Protein AF-A0A3P7KSS8-F1 (afdb_monomer)

Secondary structure (DSSP, 8-state):
--S---PPP-TT-SS------------SS--TT-EEEEEEEEE-SS-SSTTS-SEEEEEEEEEESEETTEE--EEEEE--B-SPPPTTGGGS-TTS--TT--BGGGG---EEEEE----SSS-SSHHHHHHHHHHHHTT---TTSPPPPHHHHHHHHHHGGGS-HHHHHHHHHHHHHHHHHHHHSTTS-HHHHHHHHHHHHHHHHHHHHHHHTTB-TTS-BHHHHHHHHHHHHHHHHHHHHTSS--

InterPro domains:
  IPR026791 Dedicator of cytokinesis [PTHR23317] (2-231)
  IPR027007 C2 DOCK-type domain [PF14429] (2-127)
  IPR027007 C2 DOCK-type domain [PS51650] (1-118)
  IPR035892 C2 domain superfamily [G3DSA:2.60.40.150] (1-128)

Radius of gyration: 25.31 Å; Cα contacts (8 Å, |Δi|>4): 265; chains: 1; bounding box: 54×48×73 Å

Solvent-accessible surface area (backbone atoms only — not comparable to full-atom values): 15138 Å² total; per-residue (Å²): 134,84,91,75,88,82,78,88,85,66,82,98,50,98,77,70,85,82,86,82,84,82,89,78,90,76,78,92,81,73,43,56,68,40,55,50,79,47,78,40,66,47,71,58,91,72,68,93,46,96,85,52,84,47,70,42,82,62,27,32,36,56,44,56,39,28,54,98,95,37,69,64,62,46,80,44,69,38,30,37,33,53,50,85,79,58,96,69,50,54,73,48,62,59,89,54,83,60,82,99,58,52,42,42,82,82,56,43,58,76,46,75,51,74,42,80,83,92,58,97,84,61,65,92,40,72,31,48,36,49,28,50,55,38,58,54,25,70,73,49,84,49,84,92,52,66,50,67,54,65,71,60,42,39,53,21,47,50,34,40,76,73,32,56,70,68,62,43,63,76,42,38,69,61,52,49,54,53,37,49,49,52,52,74,47,85,91,64,54,68,68,47,28,51,42,33,53,52,34,53,54,51,45,52,49,50,54,52,48,61,56,60,78,30,42,47,104,83,72,40,41,49,67,58,52,48,49,54,50,52,53,52,48,54,54,52,53,49,52,60,67,69,66,73,83,130

Foldseek 3Di:
DDPDDDFDDDPPDPQDDGPDDDDDDDDLPDDLLDKDKDWDWDADPDDVDPPDDGTDTQWIWMGRQDDPRAGDFFKDQAWTWRDDDDPPCSNDHSQDDDPPTDTPPRRGRRDIDGGDDPDLNHQPWPLVNQQVVQLVLVVDPDPVRHHDDLVSNLVSLLSLLVTDPVSCVSNVVVNLVSLVCQLPDDDDDPSSNVSSVVSNVSSVVVVVCQQQVQQDPVSDGVVVVVCVVVVVVVVVVVCVVPPPDD

Nearest PDB structures (foldseek):
  7cly-assembly1_A  TM=7.728E-01  e=3.801E-08  Mus musculus
  2xpp-assembly1_A  TM=6.542E-01  e=6.291E-01  Encephalitozoon cuniculi
  3o8z-assembly1_A  TM=6.004E-01  e=2.239E+00  Saccharomyces cerevisiae
  7xn7-assembly1_n  TM=4.919E-01  e=1.678E+00  Komagataella phaffii
  7b2l-assembly1_C  TM=3.916E-01  e=2.513E+00  Saccharomyces cerevisiae S288C

Sequence (246 aa):
MVSQIRTAVVYHNKTPHIADEIKLRIPIDLDDGHHLLFSFYHISCKPNNKDEEVEYPIGYSWLPLFRDGRLSTGDFHLPICLDRLPSSYGYLSPDVALPNVRWLDAHKPTFNLAITAISTVHPQDEHLERFFIGVNSLSSTDRKKPPIGESALISAAQGVTKARPEPMVAYLYNVLDKLIALIANRPYTEALSSACFETIGQLVKICTMLLDSCLDMHGRSALLSSYIHYFKIAMKGWRKLFSCNY

Organism: Strongylus vulgaris (NCBI:txid40348)

pLDDT: mean 85.32, std 12.5, range [41.09, 97.88]

Mean predicted aligned error: 10.27 Å

Structure (mmCIF, N/CA/C/O backbone):
data_AF-A0A3P7KSS8-F1
#
_entry.id   AF-A0A3P7KSS8-F1
#
loop_
_atom_site.group_PDB
_atom_site.id
_atom_site.type_symbol
_atom_site.label_atom_id
_atom_site.label_alt_id
_atom_site.label_comp_id
_atom_site.label_asym_id
_atom_site.label_entity_id
_atom_site.label_seq_id
_atom_site.pdbx_PDB_ins_code
_atom_site.Cartn_x
_atom_site.Cartn_y
_atom_site.Cartn_z
_atom_site.occupancy
_atom_site.B_iso_or_equiv
_atom_site.auth_seq_id
_atom_site.auth_comp_id
_atom_site.auth_asym_id
_atom_site.auth_atom_id
_atom_site.pdbx_PDB_model_num
ATOM 1 N N . MET A 1 1 ? 7.073 -15.009 16.570 1.00 48.38 1 MET A N 1
ATOM 2 C CA . MET A 1 1 ? 6.244 -14.127 15.720 1.00 48.38 1 MET A CA 1
ATOM 3 C C . MET A 1 1 ? 4.947 -13.916 16.470 1.00 48.38 1 MET A C 1
ATOM 5 O O . MET A 1 1 ? 4.382 -14.901 16.923 1.00 48.38 1 MET A O 1
ATOM 9 N N . VAL A 1 2 ? 4.557 -12.670 16.717 1.00 51.56 2 VAL A N 1
ATOM 10 C CA . VAL A 1 2 ? 3.339 -12.374 17.478 1.00 51.56 2 VAL A CA 1
ATOM 11 C C . VAL A 1 2 ? 2.163 -12.435 16.504 1.00 51.56 2 VAL A C 1
ATOM 13 O O . VAL A 1 2 ? 2.178 -11.724 15.505 1.00 51.56 2 VAL A O 1
ATOM 16 N N . SER A 1 3 ? 1.196 -13.317 16.751 1.00 72.19 3 SER A N 1
ATOM 17 C CA . SER A 1 3 ? -0.008 -13.480 15.920 1.00 72.19 3 SER A CA 1
ATOM 18 C C . SER A 1 3 ? -1.161 -12.566 16.343 1.00 72.19 3 SER A C 1
ATOM 20 O O . SER A 1 3 ? -2.127 -12.421 15.602 1.00 72.19 3 SER A O 1
ATOM 22 N N . GLN A 1 4 ? -1.070 -11.953 17.526 1.00 85.19 4 GLN A N 1
ATOM 23 C CA . GLN A 1 4 ? -2.097 -11.085 18.092 1.00 85.19 4 GLN A CA 1
ATOM 24 C C . GLN A 1 4 ? -1.458 -9.997 18.953 1.00 85.19 4 GLN A C 1
ATOM 26 O O . GLN A 1 4 ? -0.607 -10.285 19.792 1.00 85.19 4 GLN A O 1
ATOM 31 N N . ILE A 1 5 ? -1.903 -8.756 18.781 1.00 91.06 5 ILE A N 1
ATOM 32 C CA . ILE A 1 5 ? -1.457 -7.605 19.569 1.00 91.06 5 ILE A CA 1
ATOM 33 C C . ILE A 1 5 ? -2.689 -6.993 20.234 1.00 91.06 5 ILE A C 1
ATOM 35 O O . ILE A 1 5 ? -3.773 -6.990 19.653 1.00 91.06 5 ILE A O 1
ATOM 39 N N . ARG A 1 6 ? -2.530 -6.532 21.475 1.00 91.00 6 ARG A N 1
ATOM 40 C CA . ARG A 1 6 ? -3.576 -5.868 22.258 1.00 91.00 6 ARG A CA 1
ATOM 41 C C . ARG A 1 6 ? -3.155 -4.431 22.537 1.00 91.00 6 ARG A C 1
ATOM 43 O O . ARG A 1 6 ? -1.968 -4.168 22.720 1.00 91.00 6 ARG A O 1
ATOM 50 N N . THR A 1 7 ? -4.132 -3.538 22.575 1.00 92.50 7 THR A N 1
ATOM 51 C CA . THR A 1 7 ? -3.948 -2.128 22.926 1.00 92.50 7 THR A CA 1
ATOM 52 C C . THR A 1 7 ? -4.137 -1.919 24.424 1.00 92.50 7 THR A C 1
ATOM 54 O O . THR A 1 7 ? -4.617 -2.807 25.137 1.00 92.50 7 THR A O 1
ATOM 57 N N . ALA A 1 8 ? -3.820 -0.719 24.908 1.00 89.44 8 ALA A N 1
ATOM 58 C CA . ALA A 1 8 ? -4.241 -0.309 26.244 1.00 89.44 8 ALA A CA 1
ATOM 59 C C . ALA A 1 8 ? -5.780 -0.294 26.375 1.00 89.44 8 ALA A C 1
ATOM 61 O O . ALA A 1 8 ? -6.508 -0.002 25.421 1.00 89.44 8 ALA A O 1
ATOM 62 N N . VAL A 1 9 ? -6.279 -0.587 27.580 1.00 89.44 9 VAL A N 1
ATOM 63 C CA . VAL A 1 9 ? -7.710 -0.526 27.911 1.00 89.44 9 VAL A CA 1
ATOM 64 C C . VAL A 1 9 ? -8.042 0.870 28.426 1.00 89.44 9 VAL A C 1
ATOM 66 O O . VAL A 1 9 ? -7.449 1.335 29.399 1.00 89.44 9 VAL A O 1
ATOM 69 N N . VAL A 1 10 ? -9.020 1.530 27.808 1.00 91.12 10 VAL A N 1
ATOM 70 C CA . VAL A 1 10 ? -9.502 2.842 28.258 1.00 91.12 10 VAL A CA 1
ATOM 71 C C . VAL A 1 10 ? -10.713 2.652 29.170 1.00 91.12 10 VAL A C 1
ATOM 73 O O . VAL A 1 10 ? -11.765 2.179 28.745 1.00 91.12 10 VAL A O 1
ATOM 76 N N . TYR A 1 11 ? -10.566 3.022 30.440 1.00 89.25 11 TYR A N 1
ATOM 77 C CA . TYR A 1 11 ? -11.597 2.825 31.459 1.00 89.25 11 TYR A CA 1
ATOM 78 C C . TYR A 1 11 ? -12.761 3.820 31.306 1.00 89.25 11 TYR A C 1
ATOM 80 O O . TYR A 1 11 ? -12.537 5.022 31.170 1.00 89.25 11 TYR A O 1
ATOM 88 N N . HIS A 1 12 ? -14.002 3.315 31.353 1.00 87.75 12 HIS A N 1
ATOM 89 C CA . HIS A 1 12 ? -15.256 4.093 31.276 1.00 87.75 12 HIS A CA 1
ATOM 90 C C . HIS A 1 12 ? -15.344 5.096 30.121 1.00 87.75 12 HIS A C 1
ATOM 92 O O . HIS A 1 12 ? -15.887 6.189 30.273 1.00 87.75 12 HIS A O 1
ATOM 98 N N . ASN A 1 13 ? -14.858 4.717 28.939 1.00 89.69 13 ASN A N 1
ATOM 99 C CA . ASN A 1 13 ? -14.974 5.546 27.746 1.00 89.69 13 ASN A CA 1
ATOM 100 C C . ASN A 1 13 ? -15.648 4.780 26.601 1.00 89.69 13 ASN A C 1
ATOM 102 O O . ASN A 1 13 ? -15.163 3.737 26.172 1.00 89.69 13 ASN A O 1
ATOM 106 N N . LYS A 1 14 ? -16.767 5.314 26.099 1.00 87.25 14 LYS A N 1
ATOM 107 C CA . LYS A 1 14 ? -17.515 4.746 24.963 1.00 87.25 14 LYS A CA 1
ATOM 108 C C . LYS A 1 14 ? -16.925 5.127 23.600 1.00 87.25 14 LYS A C 1
ATOM 110 O O . LYS A 1 14 ? -17.284 4.523 22.599 1.00 87.25 14 LYS A O 1
ATOM 115 N N . THR A 1 15 ? -16.027 6.108 23.565 1.00 89.38 15 THR A N 1
ATOM 116 C CA . THR A 1 15 ? -15.317 6.588 22.372 1.00 89.38 15 THR A CA 1
ATOM 117 C C . THR A 1 15 ? -13.815 6.637 22.677 1.00 89.38 15 THR A C 1
ATOM 119 O O . THR A 1 15 ? -13.249 7.725 22.842 1.00 89.38 15 THR A O 1
ATOM 122 N N . PRO A 1 16 ? -13.167 5.472 22.867 1.00 92.00 16 PRO A N 1
ATOM 123 C CA . PRO A 1 16 ? -11.760 5.418 23.234 1.00 92.00 16 PRO A CA 1
ATOM 124 C C . PRO A 1 16 ? -10.890 5.976 22.104 1.00 92.00 16 PRO A C 1
ATOM 126 O O . PRO A 1 16 ? -11.016 5.570 20.952 1.00 92.00 16 PRO A O 1
ATOM 129 N N . HIS A 1 17 ? -9.981 6.890 22.446 1.00 90.56 17 HIS A N 1
ATOM 130 C CA . HIS A 1 17 ? -8.927 7.331 21.541 1.00 90.56 17 HIS A CA 1
ATOM 131 C C . HIS A 1 17 ? -7.657 6.540 21.853 1.00 90.56 17 HIS A C 1
ATOM 133 O O . HIS A 1 17 ? -7.049 6.726 22.908 1.00 90.56 17 HIS A O 1
ATOM 139 N N . ILE A 1 18 ? -7.277 5.648 20.944 1.00 89.62 18 ILE A N 1
ATOM 140 C CA . ILE A 1 18 ? -6.101 4.788 21.077 1.00 89.62 18 ILE A CA 1
ATOM 141 C C . ILE A 1 18 ? -4.986 5.401 20.227 1.00 89.62 18 ILE A C 1
ATOM 143 O O . ILE A 1 18 ? -5.187 5.642 19.042 1.00 89.62 18 ILE A O 1
ATOM 147 N N . ALA A 1 19 ? -3.834 5.683 20.836 1.00 87.25 19 ALA A N 1
ATOM 148 C CA . ALA A 1 19 ? -2.678 6.292 20.164 1.00 87.25 19 ALA A CA 1
ATOM 149 C C . ALA A 1 19 ? -1.553 5.278 19.877 1.00 87.25 19 ALA A C 1
ATOM 151 O O . ALA A 1 19 ? -0.421 5.668 19.601 1.00 87.25 19 ALA A O 1
ATOM 152 N N . ASP A 1 20 ? -1.855 3.984 19.989 1.00 90.06 20 ASP A N 1
ATOM 153 C CA . ASP A 1 20 ? -0.885 2.906 19.823 1.00 90.06 20 ASP A CA 1
ATOM 154 C C . ASP A 1 20 ? -0.454 2.796 18.351 1.00 90.06 20 ASP A C 1
ATOM 156 O O . ASP A 1 20 ? -1.285 2.631 17.458 1.00 90.06 20 ASP A O 1
ATOM 160 N N . GLU A 1 21 ? 0.857 2.834 18.098 1.00 91.88 21 GLU A N 1
ATOM 161 C CA . GLU A 1 21 ? 1.445 2.535 16.790 1.00 91.88 21 GLU A CA 1
ATOM 162 C C . GLU A 1 21 ? 1.982 1.100 16.791 1.00 91.88 21 GLU A C 1
ATOM 164 O O . GLU A 1 21 ? 2.862 0.737 17.576 1.00 91.88 21 GLU A O 1
ATOM 169 N N . ILE A 1 22 ? 1.439 0.261 15.908 1.00 91.12 22 ILE A N 1
ATOM 170 C CA . ILE A 1 22 ? 1.719 -1.174 15.896 1.00 91.12 22 ILE A CA 1
ATOM 171 C C . ILE A 1 22 ? 2.432 -1.548 14.599 1.00 91.12 22 ILE A C 1
ATOM 173 O O . ILE A 1 22 ? 1.868 -1.468 13.510 1.00 91.12 22 ILE A O 1
ATOM 177 N N . LYS A 1 23 ? 3.672 -2.032 14.716 1.00 91.00 23 LYS A N 1
ATOM 178 C CA . LYS A 1 23 ? 4.441 -2.526 13.570 1.00 91.00 23 LYS A CA 1
ATOM 179 C C . LYS A 1 23 ? 4.167 -4.007 13.324 1.00 91.00 23 LYS A C 1
ATOM 181 O O . LYS A 1 23 ? 4.455 -4.851 14.172 1.00 91.00 23 LYS A O 1
ATOM 186 N N . LEU A 1 24 ? 3.672 -4.325 12.130 1.00 88.75 24 LEU A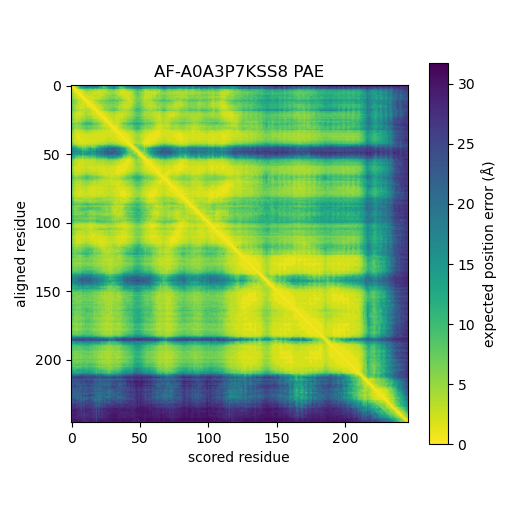 N 1
ATOM 187 C CA . LEU A 1 24 ? 3.342 -5.687 11.711 1.00 88.75 24 LEU A CA 1
ATOM 188 C C . LEU A 1 24 ? 4.338 -6.193 10.665 1.00 88.75 24 LEU A C 1
ATOM 190 O O . LEU A 1 24 ? 4.706 -5.472 9.739 1.00 88.75 24 LEU A O 1
ATOM 194 N N . ARG A 1 25 ? 4.759 -7.455 10.795 1.00 88.12 25 ARG A N 1
ATOM 195 C CA . ARG A 1 25 ? 5.490 -8.163 9.737 1.00 88.12 25 ARG A CA 1
ATOM 196 C C . ARG A 1 25 ? 4.508 -9.053 8.986 1.00 88.12 25 ARG A C 1
ATOM 198 O O . ARG A 1 25 ? 4.121 -10.092 9.514 1.00 88.12 25 ARG A O 1
ATOM 205 N N . ILE A 1 26 ? 4.134 -8.644 7.781 1.00 87.44 26 ILE A N 1
ATOM 206 C CA . ILE A 1 26 ? 3.227 -9.397 6.906 1.00 87.44 26 ILE A CA 1
ATOM 207 C C . ILE A 1 26 ? 4.012 -10.299 5.930 1.00 87.4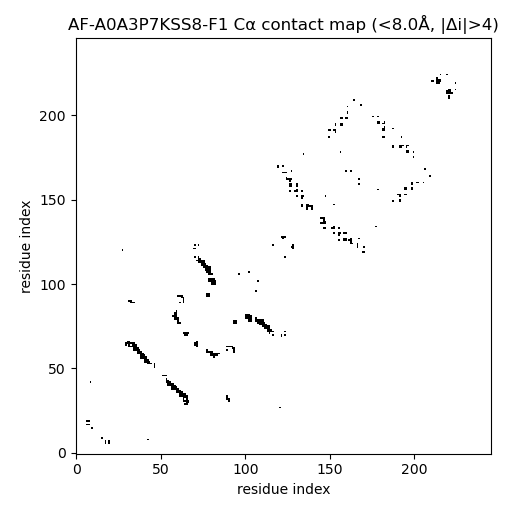4 26 ILE A C 1
ATOM 209 O O . ILE A 1 26 ? 5.213 -10.066 5.740 1.00 87.44 26 ILE A O 1
ATOM 213 N N . PRO A 1 27 ? 3.385 -11.345 5.358 1.00 87.25 27 PRO A N 1
ATOM 214 C CA . PRO A 1 27 ? 3.981 -12.162 4.297 1.00 87.25 27 PRO A CA 1
ATOM 215 C C . PRO A 1 27 ? 4.360 -11.335 3.062 1.00 87.25 27 PRO A C 1
ATOM 217 O O . PRO A 1 27 ? 3.835 -10.243 2.854 1.00 87.25 27 PRO A O 1
ATOM 220 N N . ILE A 1 28 ? 5.291 -11.851 2.256 1.00 82.62 28 ILE A N 1
ATOM 221 C CA . ILE A 1 28 ? 5.719 -11.206 1.000 1.00 82.62 28 ILE A CA 1
ATOM 222 C C . ILE A 1 28 ? 4.796 -11.570 -0.171 1.00 82.62 28 ILE A C 1
ATOM 224 O O . ILE A 1 28 ? 4.658 -10.820 -1.131 1.00 82.62 28 ILE A O 1
ATOM 228 N N . ASP A 1 29 ? 4.173 -12.735 -0.072 1.00 83.69 29 ASP A N 1
ATOM 229 C CA . ASP A 1 29 ? 3.276 -13.384 -1.013 1.00 83.69 29 ASP A CA 1
ATOM 230 C C . ASP A 1 29 ? 1.822 -13.167 -0.586 1.00 83.69 29 ASP A C 1
ATOM 232 O O . ASP A 1 29 ? 1.084 -14.101 -0.288 1.00 83.69 29 ASP A O 1
ATOM 236 N N . LEU A 1 30 ? 1.426 -11.895 -0.511 1.00 87.88 30 LEU A N 1
ATOM 237 C CA . LEU A 1 30 ? 0.050 -11.535 -0.194 1.00 87.88 30 LEU A CA 1
ATOM 238 C C . LEU A 1 30 ? -0.906 -11.970 -1.311 1.00 87.88 30 LEU A C 1
ATOM 240 O O . LEU A 1 30 ? -0.602 -11.875 -2.501 1.00 87.88 30 LEU A O 1
ATOM 244 N N . ASP A 1 31 ? -2.095 -12.375 -0.890 1.00 86.19 31 ASP A N 1
ATOM 245 C CA . ASP A 1 31 ? -3.245 -12.670 -1.736 1.00 86.19 31 ASP A CA 1
ATOM 246 C C . ASP A 1 31 ? -4.507 -12.003 -1.166 1.00 86.19 31 ASP A C 1
ATOM 248 O O . ASP A 1 31 ? -4.484 -11.417 -0.078 1.00 86.19 31 ASP A O 1
ATOM 252 N N . ASP A 1 32 ? -5.618 -12.122 -1.890 1.00 83.56 32 ASP A N 1
ATOM 253 C CA . ASP A 1 32 ? -6.899 -11.500 -1.533 1.00 83.56 32 ASP A CA 1
ATOM 254 C C . ASP A 1 32 ? -7.540 -12.082 -0.251 1.00 83.56 32 ASP A C 1
ATOM 256 O O . ASP A 1 32 ? -8.551 -11.567 0.224 1.00 83.56 32 ASP A O 1
ATOM 260 N N . GLY A 1 33 ? -6.989 -13.160 0.319 1.00 85.94 33 GLY A N 1
ATOM 261 C CA . GLY A 1 33 ? -7.424 -13.733 1.596 1.00 85.94 33 GLY A CA 1
ATOM 262 C C . GLY A 1 33 ? -6.743 -13.103 2.816 1.00 85.94 33 GLY A C 1
ATOM 263 O O . GLY A 1 33 ? -7.240 -13.229 3.945 1.00 85.94 33 GLY A O 1
ATOM 264 N N . HIS A 1 34 ? -5.623 -12.403 2.621 1.00 90.00 34 HIS A N 1
ATOM 265 C CA . HIS A 1 34 ? -4.884 -11.761 3.703 1.00 90.00 34 HIS A CA 1
ATOM 266 C C . HIS A 1 34 ? -5.599 -10.497 4.190 1.00 90.00 34 HIS A C 1
ATOM 268 O O . HIS A 1 34 ? -5.883 -9.576 3.426 1.00 90.00 34 HIS A O 1
ATOM 274 N N . HIS A 1 35 ? -5.843 -10.414 5.497 1.00 92.06 35 HIS A N 1
ATOM 275 C CA . HIS A 1 35 ? -6.524 -9.279 6.115 1.00 92.06 35 HIS A CA 1
ATOM 276 C C . HIS A 1 35 ? -6.047 -9.043 7.550 1.00 92.06 35 HIS A C 1
ATOM 278 O O . HIS A 1 35 ? -5.509 -9.936 8.207 1.00 92.06 35 HIS A O 1
ATOM 284 N N . LEU A 1 36 ? -6.278 -7.831 8.050 1.00 93.19 36 LEU A N 1
ATOM 285 C CA . LEU A 1 36 ? -6.209 -7.520 9.474 1.00 93.19 36 LEU A CA 1
ATOM 286 C C . LEU A 1 36 ? -7.582 -7.742 10.097 1.00 93.19 36 LEU A C 1
ATOM 288 O O . LEU A 1 36 ? -8.581 -7.265 9.563 1.00 93.19 36 LEU A O 1
ATOM 292 N N . LEU A 1 37 ? -7.624 -8.444 11.227 1.00 94.69 37 LEU A N 1
ATOM 293 C CA . LEU A 1 37 ? -8.824 -8.602 12.042 1.00 94.69 37 LEU A CA 1
ATOM 294 C C . LEU A 1 37 ? -8.689 -7.753 13.306 1.00 94.69 37 LEU A C 1
ATOM 296 O O . LEU A 1 37 ? -7.755 -7.925 14.089 1.00 94.69 37 LEU A O 1
ATOM 300 N N . PHE A 1 38 ? -9.667 -6.885 13.528 1.00 95.38 38 PHE A N 1
ATOM 301 C CA . PHE A 1 38 ? -9.817 -6.081 14.731 1.00 95.38 38 PHE A CA 1
ATOM 302 C C . PHE A 1 38 ? -10.948 -6.669 15.567 1.00 95.38 38 PHE A C 1
ATOM 304 O O . PHE A 1 38 ? -12.060 -6.865 15.080 1.00 95.38 38 PHE A O 1
ATOM 311 N N . SER A 1 39 ? -10.658 -6.983 16.826 1.00 95.56 39 SER A N 1
ATOM 312 C CA . SER A 1 39 ? -11.634 -7.514 17.781 1.00 95.56 39 SER A CA 1
ATOM 313 C C . SER A 1 39 ? -11.737 -6.559 18.961 1.00 95.56 39 SER A C 1
ATOM 315 O O . SER A 1 39 ? -10.726 -6.221 19.577 1.00 95.56 39 SER A O 1
ATOM 317 N N . PHE A 1 40 ? -12.953 -6.120 19.261 1.00 95.50 40 PHE A N 1
ATOM 318 C CA . PHE A 1 40 ? -13.242 -5.182 20.337 1.00 95.50 40 PHE A CA 1
ATOM 319 C C . PHE A 1 40 ? -13.727 -5.957 21.554 1.00 95.50 40 PHE A C 1
ATOM 321 O O . PHE A 1 40 ? -14.619 -6.797 21.435 1.00 95.50 40 PHE A O 1
ATOM 328 N N . TYR A 1 41 ? -13.164 -5.654 22.722 1.00 94.19 41 TYR A N 1
ATOM 329 C CA . TYR A 1 41 ? -13.498 -6.322 23.976 1.00 94.19 41 TYR A CA 1
ATOM 330 C C . TYR A 1 41 ? -13.943 -5.319 25.034 1.00 94.19 41 TYR A C 1
ATOM 332 O O . TYR A 1 41 ? -13.357 -4.246 25.182 1.00 94.19 41 TYR A O 1
ATOM 340 N N . HIS A 1 42 ? -14.951 -5.702 25.810 1.00 92.38 42 HIS A N 1
ATOM 341 C CA . HIS A 1 42 ? -15.215 -5.115 27.112 1.00 92.38 42 HIS A CA 1
ATOM 342 C C . HIS A 1 42 ? -14.426 -5.886 28.173 1.00 92.38 42 HIS A C 1
ATOM 344 O O . HIS A 1 42 ? -14.511 -7.111 28.234 1.00 92.38 42 HIS A O 1
ATOM 350 N N . ILE A 1 43 ? -13.673 -5.166 29.005 1.00 92.00 43 ILE A N 1
ATOM 351 C CA . ILE A 1 43 ? -12.848 -5.751 30.065 1.00 92.00 43 ILE A CA 1
ATOM 352 C C . ILE A 1 43 ? -13.472 -5.416 31.419 1.00 92.00 43 ILE A C 1
ATOM 354 O O . ILE A 1 43 ? -13.556 -4.241 31.789 1.00 92.00 43 ILE A O 1
ATOM 358 N N . SER A 1 44 ? -13.896 -6.435 32.168 1.00 87.88 44 SER A N 1
ATOM 359 C CA . SER A 1 44 ? -14.440 -6.245 33.514 1.00 87.88 44 SER A CA 1
ATOM 360 C C . SER A 1 44 ? -13.314 -6.019 34.525 1.00 87.88 44 SER A C 1
ATOM 362 O O . SER A 1 44 ? -12.481 -6.890 34.760 1.00 87.88 44 SER A O 1
ATOM 364 N N . CYS A 1 45 ? -13.281 -4.847 35.165 1.00 81.81 45 CYS A N 1
ATOM 365 C CA . CYS A 1 45 ? -12.272 -4.532 36.187 1.00 81.81 45 CYS A CA 1
ATOM 366 C C . CYS A 1 45 ? -12.628 -5.059 37.590 1.00 81.81 45 CYS A C 1
ATOM 368 O O . CYS A 1 45 ? -11.817 -4.942 38.508 1.00 81.81 45 CYS A O 1
ATOM 370 N N . LYS A 1 46 ? -13.845 -5.582 37.785 1.00 76.31 46 LYS A N 1
ATOM 371 C CA . LYS A 1 46 ? -14.339 -6.108 39.066 1.00 76.31 46 LYS A CA 1
ATOM 372 C C . LYS A 1 46 ? -15.079 -7.429 38.830 1.00 76.31 46 LYS A C 1
ATOM 374 O O . LYS A 1 46 ? -16.307 -7.417 38.806 1.00 76.31 46 LYS A O 1
ATOM 379 N N . PRO A 1 47 ? -14.361 -8.545 38.624 1.00 69.31 47 PRO A N 1
ATOM 380 C CA . PRO A 1 47 ? -15.003 -9.853 38.585 1.00 69.31 47 PRO A CA 1
ATOM 381 C C . PRO A 1 47 ? -15.638 -10.123 39.956 1.00 69.31 47 PRO A C 1
ATOM 383 O O . PRO A 1 47 ? -14.965 -10.021 40.985 1.00 69.31 47 PRO A O 1
ATOM 386 N N . ASN A 1 48 ? -16.941 -10.413 39.987 1.00 70.31 48 ASN A N 1
ATOM 387 C CA . ASN A 1 48 ? -17.651 -10.719 41.231 1.00 70.31 48 ASN A CA 1
ATOM 388 C C . ASN A 1 48 ? -17.273 -12.116 41.750 1.00 70.31 48 ASN A C 1
ATOM 390 O O . ASN A 1 48 ? -17.368 -12.362 42.950 1.00 70.31 48 ASN A O 1
ATOM 394 N N . ASN A 1 49 ? -16.800 -13.004 40.865 1.00 75.38 49 ASN A N 1
ATOM 395 C CA . ASN A 1 49 ? -16.287 -14.339 41.175 1.00 75.38 49 ASN A CA 1
ATOM 396 C C . ASN A 1 49 ? -14.982 -14.632 40.415 1.00 75.38 49 ASN A C 1
ATOM 398 O O . ASN A 1 49 ? -14.754 -14.103 39.333 1.00 75.38 49 ASN A O 1
ATOM 402 N N . LYS A 1 50 ? -14.133 -15.522 40.954 1.00 69.12 50 LYS A N 1
ATOM 403 C CA . LYS A 1 50 ? -12.845 -15.902 40.330 1.00 69.12 50 LYS A CA 1
ATOM 404 C C . LYS A 1 50 ? -12.977 -16.625 38.980 1.00 69.12 50 LYS A C 1
ATOM 406 O O . LYS A 1 50 ? -12.019 -16.597 38.217 1.00 69.12 50 LYS A O 1
ATOM 411 N N . ASP A 1 51 ? -14.131 -17.228 38.702 1.00 75.00 51 ASP A N 1
ATOM 412 C CA . ASP A 1 51 ? -14.404 -17.982 37.467 1.00 75.00 51 ASP A CA 1
ATOM 413 C C . ASP A 1 51 ? -15.168 -17.159 36.412 1.00 75.00 51 ASP A C 1
ATOM 415 O O . ASP A 1 51 ? -15.551 -17.684 35.369 1.00 75.00 51 ASP A O 1
ATOM 419 N N . GLU A 1 52 ? -15.441 -15.880 36.684 1.00 79.38 52 GLU A N 1
ATOM 420 C CA . GLU A 1 52 ? -16.176 -15.014 35.764 1.00 79.38 52 GLU A CA 1
ATOM 421 C C . GLU A 1 52 ? -15.274 -14.560 34.608 1.00 79.38 52 GLU A C 1
ATOM 423 O O . GLU A 1 52 ? -14.126 -14.158 34.812 1.00 79.38 52 GLU A O 1
ATOM 428 N N . GLU A 1 53 ? -15.795 -14.629 33.381 1.00 80.62 53 GLU A N 1
ATOM 429 C CA . GLU A 1 53 ? -15.058 -14.227 32.186 1.00 80.62 53 GLU A CA 1
ATOM 430 C C . GLU A 1 53 ? -14.723 -12.727 32.275 1.00 80.62 53 GLU A C 1
ATOM 432 O O . GLU A 1 53 ? -15.565 -11.892 32.615 1.00 80.62 53 GLU A O 1
ATOM 437 N N . VAL A 1 54 ? -13.458 -12.376 32.047 1.00 87.50 54 VAL A N 1
ATOM 438 C CA . VAL A 1 54 ? -12.969 -10.997 32.227 1.00 87.50 54 VAL A CA 1
ATOM 439 C C . VAL A 1 54 ? -13.049 -10.204 30.922 1.00 87.50 54 VAL A C 1
ATOM 441 O O . VAL A 1 54 ? -13.183 -8.981 30.959 1.00 87.50 54 VAL A O 1
ATOM 444 N N . GLU A 1 55 ? -12.999 -10.888 29.776 1.00 91.62 55 GLU A N 1
ATOM 445 C CA . GLU A 1 55 ? -13.004 -10.290 28.441 1.00 91.62 55 GLU A CA 1
ATOM 446 C C . GLU A 1 55 ? -14.250 -10.724 27.667 1.00 91.62 55 GLU A C 1
ATOM 448 O O . GLU A 1 55 ? -14.416 -11.897 27.351 1.00 91.62 55 GLU A O 1
ATOM 453 N N . TYR A 1 56 ? -15.096 -9.768 27.295 1.00 92.62 56 TYR A N 1
ATOM 454 C CA . TYR A 1 56 ? -16.297 -10.027 26.504 1.00 92.62 56 TYR A CA 1
ATOM 455 C C . TYR A 1 56 ? -16.127 -9.427 25.109 1.00 92.62 56 TYR A C 1
ATOM 457 O O . TYR A 1 56 ? -15.976 -8.206 25.011 1.00 92.62 56 TYR A O 1
ATOM 465 N N . PRO A 1 57 ? -16.140 -10.218 24.022 1.00 94.00 57 PRO A N 1
ATOM 466 C CA . PRO A 1 57 ? -16.104 -9.665 22.676 1.00 94.00 57 PRO A CA 1
ATOM 467 C C . PRO A 1 57 ? -17.394 -8.882 22.409 1.00 94.00 57 PRO A C 1
ATOM 469 O O . PRO A 1 57 ? -18.497 -9.402 22.561 1.00 94.00 57 PRO A O 1
ATOM 472 N N . ILE A 1 58 ? -17.247 -7.622 22.013 1.00 95.12 58 ILE A N 1
ATOM 473 C CA . ILE A 1 58 ? -18.360 -6.693 21.763 1.00 95.12 58 ILE A CA 1
ATOM 474 C C . ILE A 1 58 ? -18.447 -6.244 20.305 1.00 95.12 58 ILE A C 1
ATOM 476 O O . ILE A 1 58 ? -19.403 -5.570 19.929 1.00 95.12 58 ILE A O 1
ATOM 480 N N . GLY A 1 59 ? -17.472 -6.611 19.476 1.00 95.94 59 GLY A N 1
ATOM 481 C CA . GLY A 1 59 ? -17.559 -6.391 18.045 1.00 95.94 59 GLY A CA 1
ATOM 482 C C . GLY A 1 59 ? -16.296 -6.765 17.291 1.00 95.94 59 GLY A C 1
ATOM 483 O O . GLY A 1 59 ? -15.253 -7.067 17.876 1.00 95.94 59 GLY A O 1
ATOM 484 N N . TYR A 1 60 ? -16.399 -6.698 15.971 1.00 96.12 60 TYR A N 1
ATOM 485 C CA . TYR A 1 60 ? -15.353 -7.049 15.030 1.00 96.12 60 TYR A CA 1
ATOM 486 C C . TYR A 1 60 ? -15.333 -6.074 13.858 1.00 96.12 60 TYR A C 1
ATOM 488 O O . TYR A 1 60 ? -16.368 -5.593 13.404 1.00 96.12 60 TYR A O 1
ATOM 496 N N . SER A 1 61 ? -14.147 -5.817 13.333 1.00 96.00 61 SER A N 1
ATOM 497 C CA . SER A 1 61 ? -13.940 -5.109 12.076 1.00 96.00 61 SER A CA 1
ATOM 498 C C . SER A 1 61 ? -12.743 -5.743 11.369 1.00 96.00 61 SER A C 1
ATOM 500 O O . SER A 1 61 ? -11.951 -6.440 12.004 1.00 96.00 61 SER A O 1
ATOM 502 N N . TRP A 1 62 ? -12.609 -5.582 10.060 1.00 94.81 62 TRP A N 1
ATOM 503 C CA . TRP A 1 62 ? -11.503 -6.185 9.319 1.00 94.81 62 TRP A CA 1
ATOM 504 C C . TRP A 1 62 ? -11.107 -5.323 8.135 1.00 94.81 62 TRP A C 1
ATOM 506 O O . TRP A 1 62 ? -11.911 -4.544 7.638 1.00 94.81 62 TRP A O 1
ATOM 516 N N . LEU A 1 63 ? -9.868 -5.476 7.679 1.00 93.88 63 LEU A N 1
ATOM 517 C CA . LEU A 1 63 ? -9.355 -4.763 6.519 1.00 93.88 63 LEU A CA 1
ATOM 518 C C . LEU A 1 63 ? -8.565 -5.718 5.616 1.00 93.88 63 LEU A C 1
ATOM 520 O O . LEU A 1 63 ? -7.519 -6.209 6.052 1.00 93.88 63 LEU A O 1
ATOM 524 N N . PRO A 1 64 ? -9.020 -5.970 4.375 1.00 92.31 64 PRO A N 1
ATOM 525 C CA . PRO A 1 64 ? -8.230 -6.684 3.376 1.00 92.31 64 PRO A CA 1
ATOM 526 C C . PRO A 1 64 ? -6.881 -5.991 3.168 1.00 92.31 64 PRO A C 1
ATOM 528 O O . PRO A 1 64 ? -6.828 -4.793 2.885 1.00 92.31 64 PRO A O 1
ATOM 531 N N . LEU A 1 65 ? -5.787 -6.732 3.336 1.00 91.06 65 LEU A N 1
ATOM 532 C CA . LEU A 1 65 ? -4.430 -6.198 3.223 1.00 91.06 65 LEU A CA 1
ATOM 533 C C . LEU A 1 65 ? -4.020 -5.999 1.771 1.00 91.06 65 LEU A C 1
ATOM 535 O O . LEU A 1 65 ? -3.243 -5.094 1.491 1.00 91.06 65 LEU A O 1
ATOM 539 N N . PHE A 1 66 ? -4.520 -6.835 0.868 1.00 88.69 66 PHE A N 1
ATOM 540 C CA . PHE A 1 66 ? -4.124 -6.835 -0.528 1.00 88.69 66 PHE A CA 1
ATOM 541 C C . PHE A 1 66 ? -5.355 -6.923 -1.423 1.00 88.69 66 PHE A C 1
ATOM 543 O O . PHE A 1 66 ? -6.249 -7.729 -1.173 1.00 88.69 66 PHE A O 1
ATOM 550 N N . ARG A 1 67 ? -5.422 -6.055 -2.432 1.00 82.19 67 ARG A N 1
ATOM 551 C CA . ARG A 1 67 ? -6.511 -6.017 -3.409 1.00 82.19 67 ARG A CA 1
ATOM 552 C C . ARG A 1 67 ? -5.991 -5.466 -4.727 1.00 82.19 67 ARG A C 1
ATOM 554 O O . ARG A 1 67 ? -5.255 -4.485 -4.734 1.00 82.19 67 ARG A O 1
ATOM 561 N N . ASP A 1 68 ? -6.356 -6.099 -5.838 1.00 78.38 68 ASP A N 1
ATOM 562 C CA . ASP A 1 68 ? -5.987 -5.659 -7.193 1.00 78.38 68 ASP A CA 1
ATOM 563 C C . ASP A 1 68 ? -4.470 -5.451 -7.393 1.00 78.38 68 ASP A C 1
ATOM 565 O O . ASP A 1 68 ? -4.034 -4.566 -8.126 1.00 78.38 68 ASP A O 1
ATOM 569 N N . GLY A 1 69 ? -3.641 -6.265 -6.728 1.00 78.00 69 GLY A N 1
ATOM 570 C CA . GLY A 1 69 ? -2.181 -6.147 -6.806 1.00 78.00 69 GLY A CA 1
ATOM 571 C C . GLY A 1 69 ? -1.567 -5.109 -5.857 1.00 78.00 69 GLY A C 1
ATOM 572 O O . GLY A 1 69 ? -0.344 -4.951 -5.839 1.00 78.00 69 GLY A O 1
ATOM 573 N N . ARG A 1 70 ? -2.392 -4.421 -5.060 1.00 83.50 70 ARG A N 1
ATOM 574 C CA . ARG A 1 70 ? -2.002 -3.301 -4.202 1.00 83.50 70 ARG A CA 1
ATOM 575 C C . ARG A 1 70 ? -2.175 -3.626 -2.734 1.00 83.50 70 ARG A C 1
ATOM 577 O O . ARG A 1 70 ? -3.165 -4.220 -2.321 1.00 83.50 70 ARG A O 1
ATOM 584 N N . LEU A 1 71 ? -1.209 -3.174 -1.943 1.00 89.88 71 LEU A N 1
ATOM 585 C CA . LEU A 1 71 ? -1.310 -3.190 -0.492 1.00 89.88 71 LEU A CA 1
ATOM 586 C C . LEU A 1 71 ? -2.224 -2.043 -0.032 1.00 89.88 71 LEU A C 1
ATOM 588 O O . LEU A 1 71 ? -2.034 -0.901 -0.448 1.00 89.88 71 LEU A O 1
ATOM 592 N N . SER A 1 72 ? -3.178 -2.337 0.844 1.00 90.75 72 SER A N 1
ATOM 593 C CA . SER A 1 72 ? -4.093 -1.356 1.429 1.00 90.75 72 SER A CA 1
ATOM 594 C C . SER A 1 72 ? -3.351 -0.452 2.418 1.00 90.75 72 SER A C 1
ATOM 596 O O . SER A 1 72 ? -2.903 -0.906 3.472 1.00 90.75 72 SER A O 1
ATOM 598 N N . THR A 1 73 ? -3.225 0.833 2.088 1.00 91.81 73 THR A N 1
ATOM 599 C CA . THR A 1 73 ? -2.613 1.867 2.939 1.00 91.81 73 THR A CA 1
ATOM 600 C C . THR A 1 73 ? -3.460 3.137 2.958 1.00 91.81 73 THR A C 1
ATOM 602 O O . THR A 1 73 ? -4.326 3.320 2.103 1.00 91.81 73 THR A O 1
ATOM 605 N N . GLY A 1 74 ? -3.209 4.012 3.933 1.00 92.69 74 GLY A N 1
ATOM 606 C CA . GLY A 1 74 ? -3.938 5.263 4.133 1.00 92.69 74 GLY A CA 1
ATOM 607 C C . GLY A 1 74 ? -4.847 5.240 5.357 1.00 92.69 74 GLY A C 1
ATOM 608 O O . GLY A 1 74 ? -4.697 4.398 6.246 1.00 92.69 74 GLY A O 1
ATOM 609 N N . ASP A 1 75 ? -5.766 6.199 5.392 1.00 95.56 75 ASP A N 1
ATOM 610 C CA . ASP A 1 75 ? -6.753 6.352 6.454 1.00 95.56 75 ASP A CA 1
ATOM 611 C C . ASP A 1 75 ? -8.009 5.535 6.138 1.00 95.56 75 ASP A C 1
ATOM 61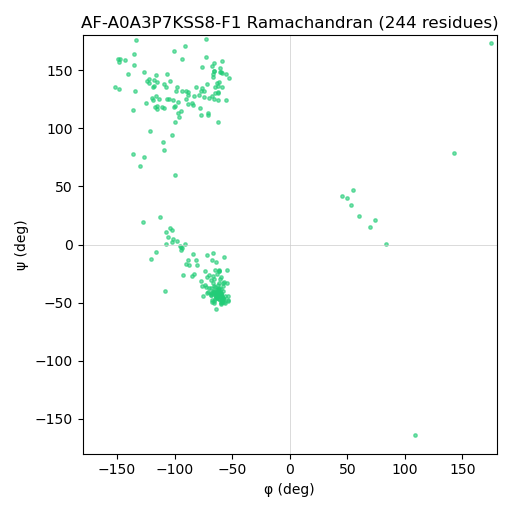3 O O . ASP A 1 75 ? -8.563 5.608 5.039 1.00 95.56 75 ASP A O 1
ATOM 617 N N . PHE A 1 76 ? -8.469 4.765 7.120 1.00 95.62 76 PHE A N 1
ATOM 618 C CA . PHE A 1 76 ? -9.645 3.913 7.012 1.00 95.62 76 PHE A CA 1
ATOM 619 C C . PHE A 1 76 ? -10.671 4.272 8.080 1.00 95.62 76 PHE A C 1
ATOM 621 O O . PHE A 1 76 ? -10.338 4.483 9.249 1.00 95.62 76 PHE A O 1
ATOM 628 N N . HIS A 1 77 ? -11.934 4.267 7.664 1.00 96.38 77 HIS A N 1
ATOM 629 C CA . HIS A 1 77 ? -13.100 4.466 8.515 1.00 96.38 77 HIS A CA 1
ATOM 630 C C . HIS A 1 77 ? -13.984 3.231 8.381 1.00 96.38 77 HIS A C 1
ATOM 632 O O . HIS A 1 77 ? -14.725 3.095 7.411 1.00 96.38 77 HIS A O 1
ATOM 638 N N . LEU A 1 78 ? -13.864 2.303 9.324 1.00 96.56 78 LEU A N 1
ATOM 639 C CA . LEU A 1 78 ? -14.467 0.983 9.229 1.00 96.56 78 LEU A CA 1
ATOM 640 C C . LEU A 1 78 ? -15.714 0.868 10.120 1.00 96.56 78 LEU A C 1
ATOM 642 O O . LEU A 1 78 ? -15.731 1.369 11.252 1.00 96.56 78 LEU A O 1
ATOM 646 N N . PRO A 1 79 ? -16.769 0.187 9.646 1.00 96.75 79 PRO A N 1
ATOM 647 C CA . PRO A 1 79 ? -17.893 -0.197 10.488 1.00 96.75 79 PRO A CA 1
ATOM 648 C C . PRO A 1 79 ? -17.504 -1.335 11.443 1.00 96.75 79 PRO A C 1
ATOM 650 O O . PRO A 1 79 ? -16.520 -2.055 11.233 1.00 96.75 79 PRO A O 1
ATOM 653 N N . ILE A 1 80 ? -18.306 -1.508 12.498 1.00 96.19 80 ILE A N 1
ATOM 654 C CA . ILE A 1 80 ? -18.126 -2.561 13.506 1.00 96.19 80 ILE A CA 1
ATOM 655 C C . ILE A 1 80 ? -19.317 -3.522 13.457 1.00 96.19 80 ILE A C 1
ATOM 657 O O . ILE A 1 80 ? -20.465 -3.136 13.683 1.00 96.19 80 ILE A O 1
ATOM 661 N N . CYS A 1 81 ? -19.030 -4.788 13.172 1.00 95.88 81 CYS A N 1
ATOM 662 C CA . CYS A 1 81 ? -19.955 -5.911 13.251 1.00 95.88 81 CYS A CA 1
ATOM 663 C C . CYS A 1 81 ? -20.099 -6.356 14.711 1.00 95.88 81 CYS A C 1
ATOM 665 O O . CYS A 1 81 ? -19.097 -6.597 15.377 1.00 95.88 81 CYS A O 1
ATOM 667 N N . LEU A 1 82 ? -21.325 -6.477 15.217 1.00 95.69 82 LEU A N 1
ATOM 668 C CA . LEU A 1 82 ? -21.599 -6.872 16.607 1.00 95.69 82 LEU A CA 1
ATOM 669 C C . LEU A 1 82 ? -21.733 -8.386 16.785 1.00 95.69 82 LEU A C 1
ATOM 671 O O . LEU A 1 82 ? -21.669 -8.885 17.907 1.00 95.69 82 LEU A O 1
ATOM 675 N N . ASP A 1 83 ? -21.936 -9.111 15.689 1.00 93.56 83 ASP A N 1
ATOM 676 C CA . ASP A 1 83 ? -22.081 -10.561 15.702 1.00 93.56 83 ASP A CA 1
ATOM 677 C C . ASP A 1 83 ? -20.780 -11.251 15.282 1.00 93.56 83 ASP A C 1
ATOM 679 O O . ASP A 1 83 ? -19.853 -10.640 14.744 1.00 93.56 83 ASP A O 1
ATOM 683 N N . ARG A 1 84 ? -20.708 -12.561 15.519 1.00 90.19 84 ARG A N 1
ATOM 684 C CA . ARG A 1 84 ? -19.581 -13.375 15.067 1.00 90.19 84 ARG A CA 1
ATOM 685 C C . ARG A 1 84 ? -19.501 -13.357 13.539 1.00 90.19 84 ARG A C 1
ATOM 687 O O . ARG A 1 84 ? -20.492 -13.616 12.861 1.00 90.19 84 ARG A O 1
ATOM 694 N N . LEU A 1 85 ? -18.304 -13.105 13.012 1.00 90.38 85 LEU A N 1
ATOM 695 C CA . LEU A 1 85 ? -18.089 -13.008 11.571 1.00 90.38 85 LEU A CA 1
ATOM 696 C C . LEU A 1 85 ? -18.351 -14.354 10.848 1.00 90.38 85 LEU A C 1
ATOM 698 O O . LEU A 1 85 ? -17.878 -15.395 11.322 1.00 90.38 85 LEU A O 1
ATOM 702 N N . PRO A 1 86 ? -19.057 -14.362 9.696 1.00 87.56 86 PRO A N 1
ATOM 703 C CA . PRO A 1 86 ? -19.245 -15.557 8.862 1.00 87.56 86 PRO A CA 1
ATOM 704 C C . PRO A 1 86 ? -17.931 -16.038 8.244 1.00 87.56 86 PRO A C 1
ATOM 706 O O . PRO A 1 86 ? -17.119 -15.212 7.865 1.00 87.56 86 PRO A O 1
ATOM 709 N N . SER A 1 87 ? -17.733 -17.335 7.999 1.00 84.56 87 SER A N 1
ATOM 710 C CA . SER A 1 87 ? -16.457 -17.879 7.482 1.00 84.56 87 SER A CA 1
ATOM 711 C C . SER A 1 87 ? -15.928 -17.247 6.181 1.00 84.56 87 SER A C 1
ATOM 713 O O . SER A 1 87 ? -14.736 -17.335 5.906 1.00 84.56 87 SER A O 1
ATOM 715 N N . SER A 1 88 ? -16.786 -16.613 5.378 1.00 83.12 88 SER A N 1
ATOM 716 C CA . SER A 1 88 ? -16.428 -15.944 4.121 1.00 83.12 88 SER A CA 1
ATOM 717 C C . SER A 1 88 ? -16.065 -14.459 4.261 1.00 83.12 88 SER A C 1
ATOM 719 O O . SER A 1 88 ? -15.783 -13.825 3.247 1.00 83.12 88 SER A O 1
ATOM 721 N N . TYR A 1 89 ? -16.087 -13.881 5.471 1.00 86.94 89 TYR A N 1
ATOM 722 C CA . TYR A 1 89 ? -15.922 -12.432 5.670 1.00 86.94 89 TYR A CA 1
ATOM 723 C C . TYR A 1 89 ? -14.604 -11.887 5.095 1.00 86.94 89 TYR A C 1
ATOM 725 O O . TYR A 1 89 ? -14.578 -10.763 4.604 1.00 86.94 89 TYR A O 1
ATOM 733 N N . GLY A 1 90 ? -13.528 -12.685 5.129 1.00 81.88 90 GLY A N 1
ATOM 734 C CA . GLY A 1 90 ? -12.173 -12.243 4.779 1.00 81.88 90 GLY A CA 1
ATOM 735 C C . GLY A 1 90 ? -12.011 -11.760 3.336 1.00 81.88 90 GLY A C 1
ATOM 736 O O . GLY A 1 90 ? -11.133 -10.948 3.074 1.00 81.88 90 GLY A O 1
ATOM 737 N N . TYR A 1 91 ? -12.888 -12.194 2.426 1.00 80.94 91 TYR A N 1
ATOM 738 C CA . TYR A 1 91 ? -12.880 -11.791 1.013 1.00 80.94 91 TYR A CA 1
ATOM 739 C C . TYR A 1 91 ? -13.797 -10.593 0.715 1.00 80.94 91 TYR A C 1
ATOM 741 O O . TYR A 1 91 ? -13.886 -10.132 -0.424 1.00 80.94 91 TYR A O 1
ATOM 749 N N . LEU A 1 92 ? -14.529 -10.103 1.716 1.00 85.25 92 LEU A N 1
ATOM 750 C CA . LEU A 1 92 ? -15.538 -9.057 1.566 1.00 85.25 92 LEU A CA 1
ATOM 751 C C . LEU A 1 92 ? -15.020 -7.740 2.147 1.00 85.25 92 LEU A C 1
ATOM 753 O O . LEU A 1 92 ? -14.278 -7.732 3.125 1.00 85.25 92 LEU A O 1
ATOM 757 N N . SER A 1 93 ? -15.421 -6.609 1.555 1.00 86.00 93 SER A N 1
ATOM 758 C CA . SER A 1 93 ? -15.150 -5.299 2.166 1.00 86.00 93 SER A CA 1
ATOM 759 C C . SER A 1 93 ? -16.043 -5.132 3.397 1.00 86.00 93 SER A C 1
ATOM 761 O O . SER A 1 93 ? -17.236 -5.426 3.287 1.00 86.00 93 SER A O 1
ATOM 763 N N . PRO A 1 94 ? -15.537 -4.603 4.524 1.00 85.56 94 PRO A N 1
ATOM 764 C CA . PRO A 1 94 ? -16.389 -4.239 5.660 1.00 85.56 94 PRO A CA 1
ATOM 765 C C . PRO A 1 94 ? -17.412 -3.147 5.290 1.00 85.56 94 PRO A C 1
ATOM 767 O O . PRO A 1 94 ? -18.473 -3.064 5.905 1.00 85.56 94 PRO A O 1
ATOM 770 N N . ASP A 1 95 ? -17.143 -2.359 4.241 1.00 87.00 95 ASP A N 1
ATOM 771 C CA . ASP A 1 95 ? -18.047 -1.330 3.696 1.00 87.00 95 ASP A CA 1
ATOM 772 C C . ASP A 1 95 ? -19.310 -1.906 3.047 1.00 87.00 95 ASP A C 1
ATOM 774 O O . ASP A 1 95 ? -20.258 -1.177 2.763 1.00 87.00 95 ASP A O 1
ATOM 778 N N . VAL A 1 96 ? -19.340 -3.214 2.788 1.00 88.00 96 VAL A N 1
ATOM 779 C CA . VAL A 1 96 ? -20.534 -3.898 2.300 1.00 88.00 96 VAL A CA 1
ATOM 780 C C . VAL A 1 96 ? -21.234 -4.529 3.495 1.00 88.00 96 VAL A C 1
ATOM 782 O O . VAL A 1 96 ? -20.727 -5.472 4.103 1.00 88.00 96 VAL A O 1
ATOM 785 N N . ALA A 1 97 ? -22.422 -4.020 3.824 1.00 86.88 97 ALA A N 1
ATOM 786 C CA . ALA A 1 97 ? -23.235 -4.560 4.904 1.00 86.88 97 ALA A CA 1
ATOM 787 C C . ALA A 1 97 ? -23.638 -6.013 4.602 1.00 86.88 97 ALA A C 1
ATOM 789 O O . ALA A 1 97 ? -24.502 -6.290 3.768 1.00 86.88 97 ALA A O 1
ATOM 790 N N . LEU A 1 98 ? -22.988 -6.950 5.291 1.00 87.50 98 LEU A N 1
ATOM 791 C CA . LEU A 1 98 ? -23.295 -8.373 5.229 1.00 87.50 98 LEU A CA 1
ATOM 792 C C . LEU A 1 98 ? -24.755 -8.628 5.648 1.00 87.50 98 LEU A C 1
ATOM 794 O O . LEU A 1 98 ? -25.209 -8.072 6.655 1.00 87.50 98 LEU A O 1
ATOM 798 N N . PRO A 1 99 ? -25.494 -9.477 4.909 1.00 86.06 99 PRO A N 1
ATOM 799 C CA . PRO A 1 99 ? -26.875 -9.800 5.241 1.00 86.06 99 PRO A CA 1
ATOM 800 C C . PRO A 1 99 ? -26.948 -10.589 6.551 1.00 86.06 99 PRO A C 1
ATOM 802 O O . PRO A 1 99 ? -26.081 -11.413 6.835 1.00 86.06 99 PRO A O 1
ATOM 805 N N . ASN A 1 100 ? -28.023 -10.385 7.319 1.00 86.75 100 ASN A N 1
ATOM 806 C CA . ASN A 1 100 ? -28.296 -11.082 8.586 1.00 86.75 100 ASN A CA 1
ATOM 807 C C . ASN A 1 100 ? -27.230 -10.885 9.679 1.00 86.75 100 ASN A C 1
ATOM 809 O O . ASN A 1 100 ? -27.102 -11.720 10.572 1.00 86.75 100 ASN A O 1
ATOM 813 N N . VAL A 1 101 ? -26.483 -9.783 9.619 1.00 90.44 101 VAL A N 1
ATOM 814 C CA . VAL A 1 101 ? -25.476 -9.410 10.615 1.00 90.44 101 VAL A CA 1
ATOM 815 C C . VAL A 1 101 ? -25.878 -8.092 11.267 1.00 90.44 101 VAL A C 1
ATOM 817 O O . VAL A 1 101 ? -26.305 -7.157 10.584 1.00 90.44 101 VAL A O 1
ATOM 820 N N . ARG A 1 102 ? -25.747 -8.000 12.592 1.00 95.06 102 ARG A N 1
ATOM 821 C CA . ARG A 1 102 ? -25.953 -6.749 13.324 1.00 95.06 102 ARG A CA 1
ATOM 822 C C . ARG A 1 102 ? -24.711 -5.875 13.259 1.00 95.06 102 ARG A C 1
ATOM 824 O O . ARG A 1 102 ? -23.592 -6.320 13.510 1.00 95.06 102 ARG A O 1
ATOM 831 N N . TRP A 1 103 ? -24.945 -4.597 13.006 1.00 95.06 103 TRP A N 1
ATOM 832 C CA . TRP A 1 103 ? -23.912 -3.579 12.895 1.00 95.06 103 TRP A CA 1
ATOM 833 C C . TRP A 1 103 ? -24.090 -2.519 13.973 1.00 95.06 103 TRP A C 1
ATOM 835 O O . TRP A 1 103 ? -25.217 -2.125 14.285 1.00 95.06 103 TRP A O 1
ATOM 845 N N . LEU A 1 104 ? -22.977 -2.040 14.520 1.00 95.38 104 LEU A N 1
ATOM 846 C CA . LEU A 1 104 ? -22.976 -0.895 15.418 1.00 95.38 104 LEU A CA 1
ATOM 847 C C . LEU A 1 104 ? -23.476 0.343 14.666 1.00 95.38 104 LEU A C 1
ATOM 849 O O . LEU A 1 104 ? -23.134 0.533 13.499 1.00 95.38 104 LEU A O 1
ATOM 853 N N . ASP A 1 105 ? -24.298 1.159 15.330 1.00 93.81 105 ASP A N 1
ATOM 854 C CA . ASP A 1 105 ? -24.820 2.428 14.807 1.00 93.81 105 ASP A CA 1
ATOM 855 C C . ASP A 1 105 ? -25.340 2.343 13.359 1.00 93.81 105 ASP A C 1
ATOM 857 O O . ASP A 1 105 ? -25.078 3.220 12.537 1.00 93.81 105 ASP A O 1
ATOM 861 N N . ALA A 1 106 ? -26.063 1.263 13.036 1.00 93.88 106 ALA A N 1
ATOM 862 C CA . ALA A 1 106 ? -26.616 1.005 11.704 1.00 93.88 106 ALA A CA 1
ATOM 863 C C . ALA A 1 106 ? -25.561 1.029 10.576 1.00 93.88 106 ALA A C 1
ATOM 865 O O . ALA A 1 106 ? -25.786 1.636 9.532 1.00 93.88 106 ALA A O 1
ATOM 866 N N . HIS A 1 107 ? -24.422 0.348 10.788 1.00 96.00 107 HIS A N 1
ATOM 867 C CA . HIS A 1 107 ? -23.314 0.212 9.818 1.00 96.00 107 HIS A CA 1
ATOM 868 C C . HIS A 1 107 ? -22.540 1.515 9.568 1.00 96.00 107 HIS A C 1
ATOM 870 O O . HIS A 1 107 ? -21.722 1.608 8.657 1.00 96.00 107 HIS A O 1
ATOM 876 N N . LYS A 1 108 ? -22.714 2.523 10.430 1.00 95.81 108 LYS A N 1
ATOM 877 C CA . LYS A 1 108 ? -21.883 3.725 10.387 1.00 95.81 108 LYS A CA 1
ATOM 878 C C . LYS A 1 108 ? -20.406 3.370 10.647 1.00 95.81 108 LYS A C 1
ATOM 880 O O . LYS A 1 108 ? -20.120 2.628 11.591 1.00 95.81 108 LYS A O 1
ATOM 885 N N . PRO A 1 109 ? -19.454 3.929 9.878 1.00 95.81 109 PRO A N 1
ATOM 886 C CA . PRO A 1 109 ? -18.037 3.752 10.156 1.00 95.81 109 PRO A 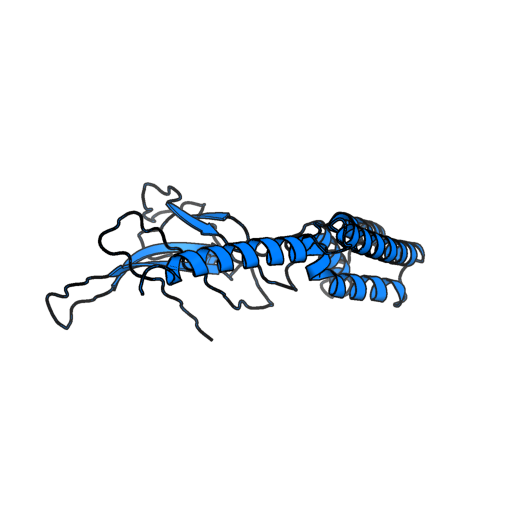CA 1
ATOM 887 C C . PRO A 1 109 ? -17.651 4.540 11.412 1.00 95.81 109 PRO A C 1
ATOM 889 O O . PRO A 1 109 ? -17.703 5.771 11.439 1.00 95.81 109 PRO A O 1
ATOM 892 N N . THR A 1 110 ? -17.318 3.819 12.478 1.00 94.94 110 THR A N 1
ATOM 893 C CA . THR A 1 110 ? -17.000 4.382 13.801 1.00 94.94 110 THR A CA 1
ATOM 894 C C . THR A 1 110 ? -15.593 4.030 14.270 1.00 94.94 110 THR A C 1
ATOM 896 O O . THR A 1 110 ? -15.103 4.641 15.220 1.00 94.94 110 THR A O 1
ATOM 899 N N . PHE A 1 111 ? -14.922 3.091 13.599 1.00 95.94 111 PHE A N 1
ATOM 900 C CA . PHE A 1 111 ? -13.541 2.729 13.879 1.00 95.94 111 PHE A CA 1
ATOM 901 C C . PHE A 1 111 ? -12.598 3.394 12.878 1.00 95.94 111 PHE A C 1
ATOM 903 O O . PHE A 1 111 ? -12.674 3.136 11.681 1.00 95.94 111 PHE A O 1
ATOM 910 N N . ASN A 1 112 ? -11.695 4.234 13.379 1.00 96.00 112 ASN A N 1
ATOM 911 C CA . ASN A 1 112 ? -10.722 4.943 12.556 1.00 96.00 112 ASN A CA 1
ATOM 912 C C . ASN A 1 112 ? -9.332 4.351 12.772 1.00 96.00 112 ASN A C 1
ATOM 914 O O . ASN A 1 112 ? -8.925 4.146 13.917 1.00 96.00 112 ASN A O 1
ATOM 918 N N . LEU A 1 113 ? -8.592 4.134 11.689 1.00 95.38 113 LEU A N 1
ATOM 919 C CA . LEU A 1 113 ? -7.182 3.767 11.751 1.00 95.38 113 LEU A CA 1
ATOM 920 C C . LEU A 1 113 ? -6.409 4.338 10.562 1.00 95.38 113 LEU A C 1
ATOM 922 O O . LEU A 1 113 ? -6.989 4.616 9.517 1.00 95.38 113 LEU A O 1
ATOM 926 N N . ALA A 1 114 ? -5.093 4.434 10.716 1.00 95.56 114 ALA A N 1
ATOM 927 C CA . ALA A 1 114 ? -4.174 4.757 9.636 1.00 95.56 114 ALA A CA 1
ATOM 928 C C . ALA A 1 114 ? -3.205 3.589 9.431 1.00 95.56 114 ALA A C 1
ATOM 930 O O . ALA A 1 114 ? -2.674 3.037 10.399 1.00 95.56 114 ALA A O 1
ATOM 931 N N . ILE A 1 115 ? -2.966 3.213 8.176 1.00 93.88 115 ILE A N 1
ATOM 932 C CA . ILE A 1 115 ? -1.981 2.195 7.809 1.00 93.88 115 ILE A CA 1
ATOM 933 C C . ILE A 1 115 ? -0.914 2.806 6.925 1.00 93.88 115 ILE A C 1
ATOM 935 O O . ILE A 1 115 ? -1.186 3.286 5.825 1.00 93.88 115 ILE A O 1
ATOM 939 N N . THR A 1 116 ? 0.328 2.662 7.371 1.00 91.19 116 THR A N 1
ATOM 940 C CA . THR A 1 116 ? 1.507 3.035 6.597 1.00 91.19 116 THR A CA 1
ATOM 941 C C . THR A 1 116 ? 2.296 1.786 6.246 1.00 91.19 116 THR A C 1
ATOM 943 O O . THR A 1 116 ? 2.703 1.019 7.121 1.00 91.19 116 THR A O 1
ATOM 946 N N . ALA A 1 117 ? 2.550 1.585 4.955 1.00 89.06 117 ALA A N 1
ATOM 947 C CA . ALA A 1 117 ? 3.419 0.510 4.508 1.00 89.06 117 ALA A CA 1
ATOM 948 C C . ALA A 1 117 ? 4.888 0.915 4.591 1.00 89.06 117 ALA A C 1
ATOM 950 O O . ALA A 1 117 ? 5.313 1.909 4.007 1.00 89.06 117 ALA A O 1
ATOM 951 N N . ILE A 1 118 ? 5.681 0.068 5.243 1.00 86.50 118 ILE A N 1
ATOM 952 C CA . ILE A 1 118 ? 7.141 0.095 5.162 1.00 86.50 118 ILE A CA 1
ATOM 953 C C . ILE A 1 118 ? 7.547 -1.141 4.366 1.00 86.50 118 ILE A C 1
ATOM 955 O O . ILE A 1 118 ? 7.856 -2.191 4.927 1.00 86.50 118 ILE A O 1
ATOM 959 N N . SER A 1 119 ? 7.455 -1.029 3.044 1.00 83.56 119 SER A N 1
ATOM 960 C CA . SER A 1 119 ? 7.742 -2.117 2.115 1.00 83.56 119 SER A CA 1
ATOM 961 C C . SER A 1 119 ? 8.764 -1.667 1.084 1.00 83.56 119 SER A C 1
ATOM 963 O O . SER A 1 119 ? 8.806 -0.494 0.723 1.00 83.56 119 SER A O 1
ATOM 965 N N . THR A 1 120 ? 9.571 -2.615 0.623 1.00 78.69 120 THR A N 1
ATOM 966 C CA . THR A 1 120 ? 10.429 -2.508 -0.565 1.00 78.69 120 THR A CA 1
ATOM 967 C C . THR A 1 120 ? 9.890 -3.352 -1.725 1.00 78.69 120 THR A C 1
ATOM 969 O O . THR A 1 120 ? 10.494 -3.387 -2.793 1.00 78.69 120 THR A O 1
ATOM 972 N N . VAL A 1 121 ? 8.760 -4.034 -1.504 1.00 82.56 121 VAL A N 1
ATOM 973 C CA . VAL A 1 121 ? 8.114 -4.973 -2.434 1.00 82.56 121 VAL A CA 1
ATOM 974 C C . VAL A 1 121 ? 6.827 -4.378 -3.002 1.00 82.56 121 VAL A C 1
ATOM 976 O O . VAL A 1 121 ? 6.559 -4.516 -4.190 1.00 82.56 121 VAL A O 1
ATOM 979 N N . HIS A 1 122 ? 6.051 -3.683 -2.165 1.00 85.12 122 HIS A N 1
ATOM 980 C CA . HIS A 1 122 ? 4.770 -3.080 -2.529 1.00 85.12 122 HIS A CA 1
ATOM 981 C C . HIS A 1 122 ? 4.889 -1.548 -2.554 1.00 85.12 122 HIS A C 1
ATOM 983 O O . HIS A 1 122 ? 4.649 -0.904 -1.521 1.00 85.12 122 HIS A O 1
ATOM 989 N N . PRO A 1 123 ? 5.271 -0.948 -3.698 1.00 87.81 123 PRO A N 1
ATOM 990 C CA . PRO A 1 123 ? 5.326 0.503 -3.850 1.00 87.81 123 PRO A CA 1
ATOM 991 C C . PRO A 1 123 ? 3.940 1.124 -3.656 1.00 87.81 123 PRO A C 1
ATOM 993 O O . PRO A 1 123 ? 2.938 0.590 -4.115 1.00 87.81 123 PRO A O 1
ATOM 996 N N . GLN A 1 124 ? 3.900 2.273 -2.979 1.00 88.00 124 GLN A N 1
ATOM 997 C CA . GLN A 1 124 ? 2.678 3.062 -2.740 1.00 88.00 124 GLN A CA 1
ATOM 998 C C . GLN A 1 124 ? 2.584 4.279 -3.678 1.00 88.00 124 GLN A C 1
ATOM 1000 O O . GLN A 1 124 ? 1.827 5.217 -3.437 1.00 88.00 124 GLN A O 1
ATOM 1005 N N . ASP A 1 125 ? 3.433 4.320 -4.704 1.00 91.62 125 ASP A N 1
ATOM 1006 C CA . ASP A 1 125 ? 3.463 5.363 -5.724 1.00 91.62 125 ASP A CA 1
ATOM 1007 C C . ASP A 1 125 ? 3.120 4.737 -7.074 1.00 91.62 125 ASP A C 1
ATOM 1009 O O . ASP A 1 125 ? 3.727 3.738 -7.463 1.00 91.62 125 ASP A O 1
ATOM 1013 N N . GLU A 1 126 ? 2.147 5.319 -7.774 1.00 92.31 126 GLU A N 1
ATOM 1014 C CA . GLU A 1 126 ? 1.595 4.768 -9.015 1.00 92.31 126 GLU A CA 1
ATOM 1015 C C . GLU A 1 126 ? 2.662 4.605 -10.107 1.00 92.31 126 GLU A C 1
ATOM 1017 O O . GLU A 1 126 ? 2.656 3.620 -10.848 1.00 92.31 126 GLU A O 1
ATOM 1022 N N . HIS A 1 127 ? 3.605 5.545 -10.210 1.00 95.75 127 HIS A N 1
ATOM 1023 C CA . HIS A 1 127 ? 4.638 5.500 -11.241 1.00 95.75 127 HIS A CA 1
ATOM 1024 C C . HIS A 1 127 ? 5.656 4.393 -10.968 1.00 95.75 127 HIS A C 1
ATOM 1026 O O . HIS A 1 127 ? 6.028 3.656 -11.886 1.00 95.75 127 HIS A O 1
ATOM 1032 N N . LEU A 1 128 ? 6.063 4.241 -9.704 1.00 94.38 128 LEU A N 1
ATOM 1033 C CA . LEU A 1 128 ? 6.931 3.144 -9.277 1.00 94.38 128 LEU A CA 1
ATOM 1034 C C . LEU A 1 128 ? 6.242 1.796 -9.469 1.00 94.38 128 LEU A C 1
ATOM 1036 O O . LEU A 1 128 ? 6.830 0.871 -10.021 1.00 94.38 128 LEU A O 1
ATOM 1040 N N . GLU A 1 129 ? 4.984 1.694 -9.053 1.00 91.44 129 GLU A N 1
ATOM 1041 C CA . GLU A 1 129 ? 4.192 0.481 -9.192 1.00 91.44 129 GLU A CA 1
ATOM 1042 C C . GLU A 1 129 ? 4.062 0.053 -10.654 1.00 91.44 129 GLU A C 1
ATOM 1044 O O . GLU A 1 129 ? 4.371 -1.090 -10.991 1.00 91.44 129 GLU A O 1
ATOM 1049 N N . ARG A 1 130 ? 3.684 0.975 -11.546 1.00 92.94 130 ARG A N 1
ATOM 1050 C CA . ARG A 1 130 ? 3.561 0.693 -12.980 1.00 92.94 130 ARG A CA 1
ATOM 1051 C C . ARG A 1 130 ? 4.876 0.193 -13.577 1.00 92.94 130 ARG A C 1
ATOM 1053 O O . ARG A 1 130 ? 4.862 -0.726 -14.397 1.00 92.94 130 ARG A O 1
ATOM 1060 N N . PHE A 1 131 ? 6.003 0.773 -13.164 1.00 95.56 131 PHE A N 1
ATOM 1061 C CA . PHE A 1 131 ? 7.328 0.329 -13.587 1.00 95.56 131 PHE A CA 1
ATOM 1062 C C . PHE A 1 131 ? 7.654 -1.080 -13.080 1.00 95.56 131 PHE A C 1
ATOM 1064 O O . PHE A 1 131 ? 8.004 -1.943 -13.884 1.00 95.56 131 PHE A O 1
ATOM 1071 N N . PHE A 1 132 ? 7.480 -1.351 -11.784 1.00 92.81 132 PHE A N 1
ATOM 1072 C CA . PHE A 1 132 ? 7.781 -2.666 -11.213 1.00 92.81 132 PHE A CA 1
ATOM 1073 C C . PHE A 1 132 ? 6.862 -3.768 -11.747 1.00 92.81 132 PHE A C 1
ATOM 1075 O O . PHE A 1 132 ? 7.356 -4.846 -12.068 1.00 92.81 132 PHE A O 1
ATOM 1082 N N . ILE A 1 133 ? 5.562 -3.506 -11.923 1.00 89.44 133 ILE A N 1
ATOM 1083 C CA . ILE A 1 133 ? 4.640 -4.438 -12.594 1.00 89.44 133 ILE A CA 1
ATOM 1084 C C . ILE A 1 133 ? 5.132 -4.731 -14.013 1.00 89.44 133 ILE A C 1
ATOM 1086 O O . ILE A 1 133 ? 5.193 -5.892 -14.419 1.00 89.44 133 ILE A O 1
ATOM 1090 N N . GLY A 1 134 ? 5.524 -3.691 -14.755 1.00 91.69 134 GLY A N 1
ATOM 1091 C CA . GLY A 1 134 ? 6.038 -3.834 -16.111 1.00 91.69 134 GLY A CA 1
ATOM 1092 C C . GLY A 1 134 ? 7.284 -4.712 -16.183 1.00 91.69 134 GLY A C 1
ATOM 1093 O O . GLY A 1 134 ? 7.313 -5.670 -16.952 1.00 91.69 134 GLY A O 1
ATOM 1094 N N . VAL A 1 135 ? 8.277 -4.446 -15.335 1.00 91.81 135 VAL A N 1
ATOM 1095 C CA . VAL A 1 135 ? 9.517 -5.233 -15.274 1.00 91.81 135 VAL A CA 1
ATOM 1096 C C . VAL A 1 135 ? 9.255 -6.668 -14.811 1.00 91.81 135 VAL A C 1
ATOM 1098 O O . VAL A 1 135 ? 9.766 -7.606 -15.417 1.00 91.81 135 VAL A O 1
ATOM 1101 N N . ASN A 1 136 ? 8.428 -6.866 -13.782 1.00 88.75 136 ASN A N 1
ATOM 1102 C CA . ASN A 1 136 ? 8.098 -8.200 -13.269 1.00 88.75 136 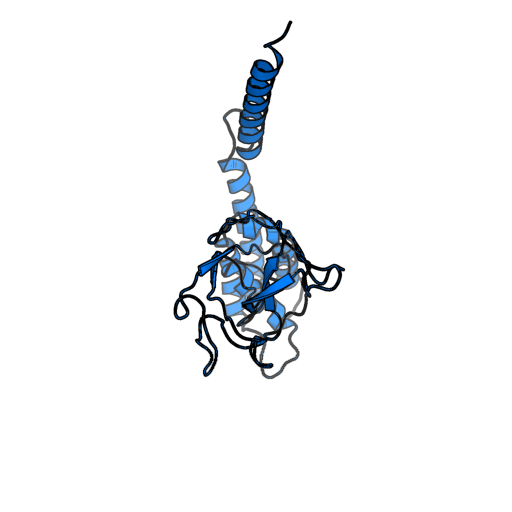ASN A CA 1
ATOM 1103 C C . ASN A 1 136 ? 7.296 -9.031 -14.279 1.00 88.75 136 ASN A C 1
ATOM 1105 O O . ASN A 1 136 ? 7.386 -10.255 -14.280 1.00 88.75 136 ASN A O 1
ATOM 1109 N N . SER A 1 137 ? 6.540 -8.393 -15.178 1.00 89.19 137 SER A N 1
ATOM 1110 C CA . SER A 1 137 ? 5.840 -9.114 -16.246 1.00 89.19 137 SER A CA 1
ATOM 1111 C C . SER A 1 137 ? 6.801 -9.826 -17.208 1.00 89.19 137 SER A C 1
ATOM 1113 O O . SER A 1 137 ? 6.428 -10.844 -17.783 1.00 89.19 137 SER A O 1
ATOM 1115 N N . LEU A 1 138 ? 8.050 -9.355 -17.335 1.00 87.69 138 LEU A N 1
ATOM 1116 C CA . LEU A 1 138 ? 9.071 -9.943 -18.212 1.00 87.69 138 LEU A CA 1
ATOM 1117 C C . LEU A 1 138 ? 9.568 -11.307 -17.711 1.00 87.69 138 LEU A C 1
ATOM 1119 O O . LEU A 1 138 ? 10.019 -12.122 -18.511 1.00 87.69 138 LEU A O 1
ATOM 1123 N N . SER A 1 139 ? 9.485 -11.564 -16.402 1.00 83.56 139 SER A N 1
ATOM 1124 C CA . SER A 1 139 ? 9.817 -12.861 -15.799 1.00 83.56 139 SER A CA 1
ATOM 1125 C C . SER A 1 139 ? 8.598 -13.774 -15.618 1.00 83.56 139 SER A C 1
ATOM 1127 O O . SER A 1 139 ? 8.749 -14.915 -15.176 1.00 83.56 139 SER A O 1
ATOM 1129 N N . SER A 1 140 ? 7.392 -13.304 -15.965 1.00 80.38 140 SER A N 1
ATOM 1130 C CA . SER A 1 140 ? 6.163 -14.093 -15.868 1.00 80.38 140 SER A CA 1
ATOM 1131 C C . SER A 1 140 ? 6.176 -15.253 -16.865 1.00 80.38 140 SER A C 1
ATOM 1133 O O . SER A 1 140 ? 6.356 -15.066 -18.067 1.00 80.38 140 SER A O 1
ATOM 1135 N N . THR A 1 141 ? 5.924 -16.464 -16.369 1.00 76.44 141 THR A N 1
ATOM 1136 C CA . THR A 1 141 ? 5.720 -17.666 -17.198 1.00 76.44 141 THR A CA 1
ATOM 1137 C C . THR A 1 141 ? 4.237 -17.955 -17.459 1.00 76.44 141 THR A C 1
ATOM 1139 O O . THR A 1 141 ? 3.903 -18.898 -18.181 1.00 76.44 141 THR A O 1
ATOM 1142 N N . ASP A 1 142 ? 3.334 -17.139 -16.901 1.00 78.81 142 ASP A N 1
ATOM 1143 C CA . ASP A 1 142 ? 1.891 -17.310 -17.049 1.00 78.81 142 ASP A CA 1
ATOM 1144 C C . ASP A 1 142 ? 1.417 -16.835 -18.429 1.00 78.81 142 ASP A C 1
ATOM 1146 O O . ASP A 1 142 ? 1.371 -15.642 -18.732 1.00 78.81 142 ASP A O 1
ATOM 1150 N N . ARG A 1 143 ? 0.982 -17.785 -19.262 1.00 73.69 143 ARG A N 1
ATOM 1151 C CA . ARG A 1 143 ? 0.442 -17.513 -20.603 1.00 73.69 143 ARG A CA 1
ATOM 1152 C C . ARG A 1 143 ? -0.814 -16.637 -20.586 1.00 73.69 143 ARG A C 1
ATOM 1154 O O . ARG A 1 143 ? -1.129 -16.036 -21.608 1.00 73.69 143 ARG A O 1
ATOM 1161 N N . LYS A 1 144 ? -1.543 -16.572 -19.465 1.00 78.25 144 LYS A N 1
ATOM 1162 C CA . LYS A 1 144 ? -2.739 -15.726 -19.313 1.00 78.25 144 LYS A CA 1
ATOM 1163 C C . LYS A 1 144 ? -2.398 -14.264 -19.020 1.00 78.25 144 LYS A C 1
ATOM 1165 O O . LYS A 1 144 ? -3.257 -13.404 -19.197 1.00 78.25 144 LYS A O 1
ATOM 1170 N N . LYS A 1 145 ? -1.165 -13.979 -18.593 1.00 76.62 145 LYS A N 1
ATOM 1171 C CA . LYS A 1 145 ? -0.651 -12.635 -18.303 1.00 76.62 145 LYS A CA 1
ATOM 1172 C C . LYS A 1 145 ? 0.649 -12.424 -19.084 1.00 76.62 145 LYS A C 1
ATOM 1174 O O . LYS A 1 145 ? 1.729 -12.523 -18.496 1.00 76.62 145 LYS A O 1
ATOM 1179 N N . PRO A 1 146 ? 0.554 -12.193 -20.409 1.00 79.44 146 PRO A N 1
ATOM 1180 C CA . PRO A 1 146 ? 1.737 -11.996 -21.232 1.00 79.44 146 PRO A CA 1
ATOM 1181 C C . PRO A 1 146 ? 2.535 -10.771 -20.754 1.00 79.44 146 PRO A C 1
ATOM 1183 O O . PRO A 1 146 ? 1.939 -9.834 -20.209 1.00 79.44 146 PRO A O 1
ATOM 1186 N N . PRO A 1 147 ? 3.861 -10.755 -20.977 1.00 85.75 147 PRO A N 1
ATOM 1187 C CA . PRO A 1 147 ? 4.686 -9.593 -20.685 1.00 85.75 147 PRO A CA 1
ATOM 1188 C C . PRO A 1 147 ? 4.160 -8.341 -21.387 1.00 85.75 147 PRO A C 1
ATOM 1190 O O . PRO A 1 147 ? 3.625 -8.412 -22.499 1.00 85.75 147 PRO A O 1
ATOM 1193 N N . ILE A 1 148 ? 4.328 -7.184 -20.751 1.00 90.56 148 ILE A N 1
ATOM 1194 C CA . ILE A 1 148 ? 3.959 -5.918 -21.384 1.00 90.56 148 ILE A CA 1
ATOM 1195 C C . ILE A 1 148 ? 4.847 -5.643 -22.608 1.00 90.56 148 ILE A C 1
ATOM 1197 O O . ILE A 1 148 ? 6.014 -6.029 -22.650 1.00 90.56 148 ILE A O 1
ATOM 1201 N N . GLY A 1 149 ? 4.302 -4.944 -23.606 1.00 90.94 149 GLY A N 1
ATOM 1202 C CA . GLY A 1 149 ? 5.079 -4.522 -24.773 1.00 90.94 149 GLY A CA 1
ATOM 1203 C C . GLY A 1 149 ? 6.140 -3.472 -24.424 1.00 90.94 149 GLY A C 1
ATOM 1204 O O . GLY A 1 149 ? 5.962 -2.682 -23.494 1.00 90.94 149 GLY A O 1
ATOM 1205 N N . GLU A 1 150 ? 7.217 -3.409 -25.213 1.00 91.56 150 GLU A N 1
ATOM 1206 C CA . GLU A 1 150 ? 8.333 -2.484 -24.959 1.00 91.56 150 GLU A CA 1
ATOM 1207 C C . GLU A 1 150 ? 7.907 -1.011 -24.912 1.00 91.56 150 GLU A C 1
ATOM 1209 O O . GLU A 1 150 ? 8.403 -0.264 -24.078 1.00 91.56 150 GLU A O 1
ATOM 1214 N N . SER A 1 151 ? 6.941 -0.579 -25.728 1.00 93.94 151 SER A N 1
ATOM 1215 C CA . SER A 1 151 ? 6.436 0.805 -25.698 1.00 93.94 151 SER A CA 1
ATOM 1216 C C . SER A 1 151 ? 5.790 1.177 -24.356 1.00 93.94 151 SER A C 1
ATOM 1218 O O . SER A 1 151 ? 5.979 2.286 -23.843 1.00 93.94 151 SER A O 1
ATOM 1220 N N . ALA A 1 152 ? 5.056 0.238 -23.753 1.00 95.00 152 ALA A N 1
ATOM 1221 C CA . ALA A 1 152 ? 4.468 0.405 -22.431 1.00 95.00 152 ALA A CA 1
ATOM 1222 C C . ALA A 1 152 ? 5.550 0.401 -21.343 1.00 95.00 152 ALA A C 1
ATOM 1224 O O . ALA A 1 152 ? 5.458 1.183 -20.397 1.00 95.00 152 ALA A O 1
ATOM 1225 N N . LEU A 1 153 ? 6.585 -0.429 -21.502 1.00 95.00 153 LEU A N 1
ATOM 1226 C CA . LEU A 1 153 ? 7.720 -0.493 -20.584 1.00 95.00 153 LEU A CA 1
ATOM 1227 C C . LEU A 1 153 ? 8.574 0.783 -20.634 1.00 95.00 153 LEU A C 1
ATOM 1229 O O . LEU A 1 153 ? 8.916 1.308 -19.579 1.00 95.00 153 LEU A O 1
ATOM 1233 N N . ILE A 1 154 ? 8.833 1.335 -21.825 1.00 96.50 154 ILE A N 1
ATOM 1234 C CA . ILE A 1 154 ? 9.489 2.641 -22.023 1.00 96.50 154 ILE A CA 1
ATOM 1235 C C . ILE A 1 154 ? 8.709 3.732 -21.291 1.00 96.50 154 ILE A C 1
ATOM 1237 O O . ILE A 1 154 ? 9.274 4.482 -20.497 1.00 96.50 154 ILE A O 1
ATOM 1241 N N . SER A 1 155 ? 7.391 3.780 -21.509 1.00 97.38 155 SER A N 1
ATOM 1242 C CA . SER A 1 155 ? 6.520 4.762 -20.855 1.00 97.38 155 SER A CA 1
ATOM 1243 C C . SER A 1 155 ? 6.535 4.610 -19.330 1.00 97.38 155 SER A C 1
ATOM 1245 O O . SER A 1 155 ? 6.512 5.605 -18.606 1.00 97.38 155 SER A O 1
ATOM 1247 N N . ALA A 1 156 ? 6.584 3.372 -18.829 1.00 97.00 156 ALA A N 1
ATOM 1248 C CA . ALA A 1 156 ? 6.669 3.092 -17.401 1.00 97.00 156 ALA A CA 1
ATOM 1249 C C . ALA A 1 156 ? 8.028 3.510 -16.814 1.00 97.00 156 ALA A C 1
ATOM 1251 O O . ALA A 1 156 ? 8.047 4.162 -15.775 1.00 97.00 156 ALA A O 1
ATOM 1252 N N . ALA A 1 157 ? 9.139 3.214 -17.499 1.00 97.06 157 ALA A N 1
ATOM 1253 C CA . ALA A 1 157 ? 10.486 3.620 -17.097 1.00 97.06 157 ALA A CA 1
ATOM 1254 C C . ALA A 1 157 ? 10.611 5.147 -17.020 1.00 97.06 157 ALA A C 1
ATOM 1256 O O . ALA A 1 157 ? 10.970 5.685 -15.978 1.00 97.06 157 ALA A O 1
ATOM 1257 N N . GLN A 1 158 ? 10.204 5.863 -18.070 1.00 97.31 158 GLN A N 1
ATOM 1258 C CA . GLN A 1 158 ? 10.203 7.330 -18.076 1.00 97.31 158 GLN A CA 1
ATOM 1259 C C . GLN A 1 158 ? 9.269 7.907 -17.000 1.00 97.31 158 GLN A C 1
ATOM 1261 O O . GLN A 1 158 ? 9.566 8.935 -16.384 1.00 97.31 158 GLN A O 1
ATOM 1266 N N . GLY A 1 159 ? 8.149 7.225 -16.741 1.00 97.06 159 GLY A N 1
ATOM 1267 C CA . GLY A 1 159 ? 7.177 7.583 -15.714 1.00 97.06 159 GLY A CA 1
ATOM 1268 C C . GLY A 1 159 ? 7.751 7.616 -14.299 1.00 97.06 159 GLY A C 1
ATOM 1269 O O . GLY A 1 159 ? 7.290 8.428 -13.505 1.00 97.06 159 GLY A O 1
ATOM 1270 N N . VAL A 1 160 ? 8.793 6.831 -13.998 1.00 97.06 160 VAL A N 1
ATOM 1271 C CA . VAL A 1 160 ? 9.455 6.802 -12.677 1.00 97.06 160 VAL A CA 1
ATOM 1272 C C . VAL A 1 160 ? 9.906 8.196 -12.228 1.00 97.06 160 VAL A C 1
ATOM 1274 O O . VAL A 1 160 ? 9.843 8.514 -11.045 1.00 97.06 160 VAL A O 1
ATOM 1277 N N . THR A 1 161 ? 10.298 9.066 -13.163 1.00 95.81 161 THR A N 1
ATOM 1278 C CA . THR A 1 161 ? 10.722 10.450 -12.866 1.00 95.81 161 THR A CA 1
ATOM 1279 C C . THR A 1 161 ? 9.612 11.332 -12.285 1.00 95.81 161 THR A C 1
ATOM 1281 O O . THR A 1 161 ? 9.896 12.394 -11.738 1.00 95.81 161 THR A O 1
ATOM 1284 N N . LYS A 1 162 ? 8.352 10.900 -12.397 1.00 96.00 162 LYS A N 1
ATOM 1285 C CA . LYS A 1 162 ? 7.169 11.586 -11.866 1.00 96.00 162 LYS A CA 1
ATOM 1286 C C . LYS A 1 162 ? 6.757 11.073 -10.484 1.00 96.00 162 LYS A C 1
ATOM 1288 O O . LYS A 1 162 ? 5.820 11.614 -9.904 1.00 96.00 162 LYS A O 1
ATOM 1293 N N . ALA A 1 163 ? 7.422 10.035 -9.971 1.00 94.94 163 ALA A N 1
ATOM 1294 C CA . ALA A 1 163 ? 7.177 9.526 -8.629 1.00 94.94 163 ALA A CA 1
ATOM 1295 C C . ALA A 1 163 ? 7.436 10.612 -7.578 1.00 94.94 163 ALA A C 1
ATOM 1297 O O . ALA A 1 163 ? 8.312 11.468 -7.743 1.00 94.94 163 ALA A O 1
ATOM 1298 N N . ARG A 1 164 ? 6.695 10.559 -6.469 1.00 90.12 164 ARG A N 1
ATOM 1299 C CA . ARG A 1 164 ? 6.924 11.472 -5.343 1.00 90.12 164 ARG A CA 1
ATOM 1300 C C . ARG A 1 164 ? 8.361 11.322 -4.806 1.00 90.12 164 ARG A C 1
ATOM 1302 O O . ARG A 1 164 ? 8.890 10.205 -4.828 1.00 90.12 164 ARG A O 1
ATOM 1309 N N . PRO A 1 165 ? 8.989 12.397 -4.291 1.00 86.88 165 PRO A N 1
ATOM 1310 C CA . PRO A 1 165 ? 10.374 12.359 -3.823 1.00 86.88 165 PRO A CA 1
ATOM 1311 C C . PRO A 1 165 ? 10.662 11.257 -2.799 1.00 86.88 165 PRO A C 1
ATOM 1313 O O . PRO A 1 165 ? 11.628 10.512 -2.954 1.00 86.88 165 PRO A O 1
ATOM 1316 N N . GLU A 1 166 ? 9.825 11.115 -1.770 1.00 84.38 166 GLU A N 1
ATOM 1317 C CA . GLU A 1 166 ? 10.072 10.184 -0.669 1.00 84.38 166 GLU A CA 1
ATOM 1318 C C . GLU A 1 166 ? 9.993 8.714 -1.126 1.00 84.38 166 GLU A C 1
ATOM 1320 O O . GLU A 1 166 ? 10.952 7.975 -0.882 1.00 84.38 166 GLU A O 1
ATOM 1325 N N . PRO A 1 167 ? 8.941 8.266 -1.850 1.00 88.25 167 PRO A N 1
ATOM 1326 C CA . PRO A 1 167 ? 8.925 6.936 -2.458 1.00 88.25 167 PRO A CA 1
ATOM 1327 C C . PRO A 1 167 ? 10.048 6.715 -3.472 1.00 88.25 167 PRO A C 1
ATOM 1329 O O . PRO A 1 167 ? 10.643 5.640 -3.482 1.00 88.25 167 PRO A O 1
ATOM 1332 N N . MET A 1 168 ? 10.362 7.709 -4.311 1.00 90.25 168 MET A N 1
ATOM 1333 C CA . MET A 1 168 ? 11.419 7.577 -5.316 1.00 90.25 168 MET A CA 1
ATOM 1334 C C . MET A 1 168 ? 12.762 7.262 -4.654 1.00 90.25 168 MET A C 1
ATOM 1336 O O . MET A 1 168 ? 13.414 6.290 -5.030 1.00 90.25 168 MET A O 1
ATOM 1340 N N . VAL A 1 169 ? 13.134 8.013 -3.613 1.00 87.56 169 VAL A N 1
ATOM 1341 C CA . VAL A 1 169 ? 14.373 7.777 -2.858 1.00 87.56 169 VAL A CA 1
ATOM 1342 C C . VAL A 1 169 ? 14.342 6.420 -2.152 1.00 87.56 169 VAL A C 1
ATOM 1344 O O . VAL A 1 169 ? 15.326 5.682 -2.210 1.00 87.56 169 VAL A O 1
ATOM 1347 N N . ALA A 1 170 ? 13.216 6.050 -1.533 1.00 86.75 170 ALA A N 1
ATOM 1348 C CA . ALA A 1 170 ? 13.076 4.773 -0.829 1.00 86.75 170 ALA A CA 1
ATOM 1349 C C . ALA A 1 170 ? 13.258 3.550 -1.748 1.00 86.75 170 ALA A C 1
ATOM 1351 O O . ALA A 1 170 ? 13.791 2.527 -1.318 1.00 86.75 170 ALA A O 1
ATOM 1352 N N . TYR A 1 171 ? 12.848 3.658 -3.015 1.00 91.62 171 TYR A N 1
ATOM 1353 C CA . TYR A 1 171 ? 12.934 2.585 -4.010 1.00 91.62 171 TYR A CA 1
ATOM 1354 C C . TYR A 1 171 ? 14.091 2.749 -5.001 1.00 91.62 171 TYR A C 1
ATOM 1356 O O . TYR A 1 171 ? 14.250 1.903 -5.883 1.00 91.62 171 TYR A O 1
ATOM 1364 N N . LEU A 1 172 ? 14.917 3.792 -4.864 1.00 91.69 172 LEU A N 1
ATOM 1365 C CA . LEU A 1 172 ? 15.918 4.181 -5.860 1.00 91.69 172 LEU A CA 1
ATOM 1366 C C . LEU A 1 172 ? 16.849 3.028 -6.242 1.00 91.69 172 LEU A C 1
ATOM 1368 O O . LEU A 1 172 ? 17.088 2.790 -7.420 1.00 91.69 172 LEU A O 1
ATOM 1372 N N . TYR A 1 173 ? 17.337 2.275 -5.259 1.00 91.88 173 TYR A N 1
ATOM 1373 C CA . TYR A 1 173 ? 18.242 1.154 -5.511 1.00 91.88 173 TYR A CA 1
ATOM 1374 C C . TYR A 1 173 ? 17.576 0.039 -6.341 1.00 91.88 173 TYR A C 1
ATOM 1376 O O . TYR A 1 173 ? 18.194 -0.475 -7.268 1.00 91.88 173 TYR A O 1
ATOM 1384 N N . ASN A 1 174 ? 16.304 -0.285 -6.069 1.00 93.31 174 ASN A N 1
ATOM 1385 C CA . ASN A 1 174 ? 15.535 -1.258 -6.851 1.00 93.31 174 ASN A CA 1
ATOM 1386 C C . ASN A 1 174 ? 15.260 -0.737 -8.264 1.00 93.31 174 ASN A C 1
ATOM 1388 O O . ASN A 1 174 ? 15.354 -1.484 -9.233 1.00 93.31 174 ASN A O 1
ATOM 1392 N N . VAL A 1 175 ? 14.915 0.547 -8.384 1.00 95.62 175 VAL A N 1
ATOM 1393 C CA . VAL A 1 175 ? 14.684 1.197 -9.676 1.00 95.62 175 VAL A CA 1
ATOM 1394 C C . VAL A 1 175 ? 15.945 1.128 -10.536 1.00 95.62 175 VAL A C 1
ATOM 1396 O O . VAL A 1 175 ? 15.877 0.674 -11.675 1.00 95.62 175 VAL A O 1
ATOM 1399 N N . LEU A 1 176 ? 17.097 1.524 -9.989 1.00 96.25 176 LEU A N 1
ATOM 1400 C CA . LEU A 1 176 ? 18.376 1.500 -10.697 1.00 96.25 176 LEU A CA 1
ATOM 1401 C C . LEU A 1 176 ? 18.776 0.080 -11.098 1.00 96.25 176 LEU A C 1
ATOM 1403 O O . LEU A 1 176 ? 19.157 -0.123 -12.246 1.00 96.25 176 LEU A O 1
ATOM 1407 N N . ASP A 1 177 ? 18.630 -0.899 -10.200 1.00 95.25 177 ASP A N 1
ATOM 1408 C CA . ASP A 1 177 ? 18.873 -2.314 -10.504 1.00 95.25 177 ASP A CA 1
ATOM 1409 C C . ASP A 1 177 ? 18.072 -2.768 -11.734 1.00 95.25 177 ASP A C 1
ATOM 1411 O O . ASP A 1 177 ? 18.633 -3.324 -12.680 1.00 95.25 177 ASP A O 1
ATOM 1415 N N . LYS A 1 178 ? 16.769 -2.454 -11.784 1.00 95.12 178 LYS A N 1
ATOM 1416 C CA . LYS A 1 178 ? 15.917 -2.833 -12.920 1.00 95.12 178 LYS A CA 1
ATOM 1417 C C . LYS A 1 178 ? 16.221 -2.052 -14.192 1.00 95.12 178 LYS A C 1
ATOM 1419 O O . LYS A 1 178 ? 16.260 -2.659 -15.257 1.00 95.12 178 LYS A O 1
ATOM 1424 N N . LEU A 1 179 ? 16.481 -0.747 -14.111 1.00 96.56 179 LEU A N 1
ATOM 1425 C CA . LEU A 1 179 ? 16.869 0.050 -15.280 1.00 96.56 179 LEU A CA 1
ATOM 1426 C C . LEU A 1 179 ? 18.194 -0.447 -15.878 1.00 96.56 179 LEU A C 1
ATOM 1428 O O . LEU A 1 179 ? 18.287 -0.619 -17.090 1.00 96.56 179 LEU A O 1
ATOM 1432 N N . ILE A 1 180 ? 19.193 -0.744 -15.043 1.00 95.62 180 ILE A N 1
ATOM 1433 C CA . ILE A 1 180 ? 20.481 -1.298 -15.484 1.00 95.62 180 ILE A CA 1
ATOM 1434 C C . ILE A 1 180 ? 20.286 -2.688 -16.092 1.00 95.62 180 ILE A C 1
ATOM 1436 O O . ILE A 1 180 ? 20.860 -2.978 -17.140 1.00 95.62 180 ILE A O 1
ATOM 1440 N N . ALA A 1 181 ? 19.445 -3.532 -15.492 1.00 93.50 181 ALA A N 1
ATOM 1441 C CA . ALA A 1 181 ? 19.129 -4.844 -16.044 1.00 93.50 181 ALA A CA 1
ATOM 1442 C C . ALA A 1 181 ? 18.456 -4.754 -17.427 1.00 93.50 181 ALA A C 1
ATOM 1444 O O . ALA A 1 181 ? 18.761 -5.572 -18.293 1.00 93.50 181 ALA A O 1
ATOM 1445 N N . LEU A 1 182 ? 17.579 -3.772 -17.660 1.00 93.56 182 LEU A N 1
ATOM 1446 C CA . LEU A 1 182 ? 16.968 -3.543 -18.977 1.00 93.56 182 LEU A CA 1
ATOM 1447 C C . LEU A 1 182 ? 17.982 -3.048 -20.019 1.00 93.56 182 LEU A C 1
ATOM 1449 O O . LEU A 1 182 ? 17.848 -3.380 -21.190 1.00 93.56 182 LEU A O 1
ATOM 1453 N N . ILE A 1 183 ? 19.014 -2.310 -19.599 1.00 94.06 183 ILE A N 1
ATOM 1454 C CA . ILE A 1 183 ? 20.101 -1.853 -20.481 1.00 94.06 183 ILE A CA 1
ATOM 1455 C C . ILE A 1 183 ? 21.066 -3.000 -20.820 1.00 94.06 183 ILE A C 1
ATOM 1457 O O . ILE A 1 183 ? 21.505 -3.137 -21.961 1.00 94.06 183 ILE A O 1
ATOM 1461 N N . ALA A 1 184 ? 21.442 -3.803 -19.821 1.00 90.31 184 ALA A N 1
ATOM 1462 C CA . ALA A 1 184 ? 22.523 -4.780 -19.937 1.00 90.31 184 ALA A CA 1
ATOM 1463 C C . ALA A 1 184 ? 22.095 -6.110 -20.581 1.00 90.31 184 ALA A C 1
ATOM 1465 O O . ALA A 1 184 ? 22.932 -6.811 -21.154 1.00 90.31 184 ALA A O 1
ATOM 1466 N N . ASN A 1 185 ? 20.812 -6.474 -20.499 1.00 84.88 185 ASN A N 1
ATOM 1467 C CA . ASN A 1 185 ? 20.320 -7.759 -20.991 1.00 84.88 185 ASN A CA 1
ATOM 1468 C C . ASN A 1 185 ? 19.716 -7.625 -22.400 1.00 84.88 185 ASN A C 1
ATOM 1470 O O . ASN A 1 185 ? 18.762 -6.884 -22.606 1.00 84.88 185 ASN A O 1
ATOM 1474 N N . ARG A 1 186 ? 20.226 -8.385 -23.381 1.00 63.91 186 ARG A N 1
ATOM 1475 C CA . ARG A 1 186 ? 19.617 -8.506 -24.725 1.00 63.91 186 ARG A CA 1
ATOM 1476 C C . ARG A 1 186 ? 18.532 -9.590 -24.678 1.00 63.91 186 ARG A C 1
ATOM 1478 O O . ARG A 1 186 ? 18.851 -10.711 -24.282 1.00 63.91 186 ARG A O 1
ATOM 1485 N N . PRO A 1 187 ? 17.269 -9.263 -25.017 1.00 74.88 187 PRO A N 1
ATOM 1486 C CA . PRO A 1 187 ? 16.873 -9.022 -26.410 1.00 74.88 187 PRO A CA 1
ATOM 1487 C C . PRO A 1 187 ? 16.144 -7.684 -26.665 1.00 74.88 187 PRO A C 1
ATOM 1489 O O . PRO A 1 187 ? 15.447 -7.571 -27.669 1.00 74.88 187 PRO A O 1
ATOM 1492 N N . TYR A 1 188 ? 16.265 -6.695 -25.776 1.00 84.12 188 TYR A N 1
ATOM 1493 C CA . TYR A 1 188 ? 15.503 -5.445 -25.891 1.00 84.12 188 TYR A CA 1
ATOM 1494 C C . TYR A 1 188 ? 16.041 -4.490 -26.961 1.00 84.12 188 TYR A C 1
ATOM 1496 O O . TYR A 1 188 ? 17.236 -4.493 -27.277 1.00 84.12 188 TYR A O 1
ATOM 1504 N N . THR A 1 189 ? 15.155 -3.655 -27.512 1.00 88.75 189 THR A N 1
ATOM 1505 C CA . THR A 1 189 ? 15.538 -2.646 -28.508 1.00 88.75 189 THR A CA 1
ATOM 1506 C C . THR A 1 189 ? 16.453 -1.567 -27.929 1.00 88.75 189 THR A C 1
ATOM 1508 O O . THR A 1 189 ? 16.418 -1.250 -26.738 1.00 88.75 189 THR A O 1
ATOM 1511 N N . GLU A 1 190 ? 17.236 -0.926 -28.802 1.00 90.88 190 GLU A N 1
ATOM 1512 C CA . GLU A 1 190 ? 18.036 0.248 -28.431 1.00 90.88 190 GLU A CA 1
ATOM 1513 C C . GLU A 1 190 ? 17.167 1.374 -27.855 1.00 90.88 190 GLU A C 1
ATOM 1515 O O . GLU A 1 190 ? 17.597 2.068 -26.940 1.00 90.88 190 GLU A O 1
ATOM 1520 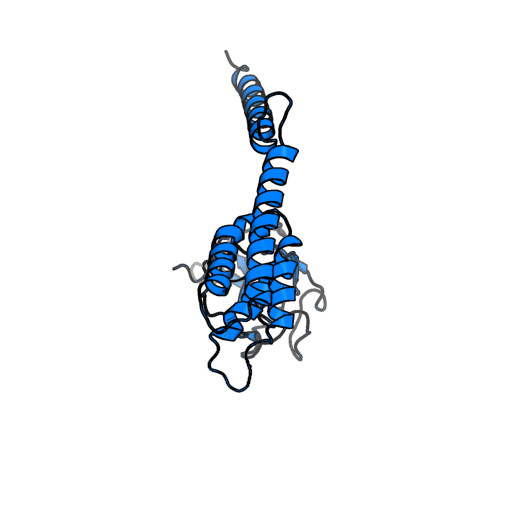N N . ALA A 1 191 ? 15.920 1.507 -28.321 1.00 93.56 191 ALA A N 1
ATOM 1521 C CA . ALA A 1 191 ? 14.983 2.505 -27.820 1.00 93.56 191 ALA A CA 1
ATOM 1522 C C . ALA A 1 191 ? 14.673 2.320 -26.325 1.00 93.56 191 ALA A C 1
ATOM 1524 O O . ALA A 1 191 ? 14.641 3.307 -25.585 1.00 93.56 191 ALA A O 1
ATOM 1525 N N . LEU A 1 192 ? 14.485 1.076 -25.862 1.00 94.06 192 LEU A N 1
ATOM 1526 C CA . LEU A 1 192 ? 14.290 0.801 -24.439 1.00 94.06 192 LEU A CA 1
ATOM 1527 C C . LEU A 1 192 ? 15.547 1.136 -23.635 1.00 94.06 192 LEU A C 1
ATOM 1529 O O . LEU A 1 192 ? 15.458 1.850 -22.636 1.00 94.06 192 LEU A O 1
ATOM 1533 N N . SER A 1 193 ? 16.712 0.673 -24.088 1.00 94.38 193 SER A N 1
ATOM 1534 C CA . SER A 1 193 ? 17.984 0.927 -23.406 1.00 94.38 193 SER A CA 1
ATOM 1535 C C . SER A 1 193 ? 18.292 2.423 -23.297 1.00 94.38 193 SER A C 1
ATOM 1537 O O . SER A 1 193 ? 18.665 2.893 -22.221 1.00 94.38 193 SER A O 1
ATOM 1539 N N . SER A 1 194 ? 18.075 3.189 -24.370 1.00 95.25 194 SER A N 1
ATOM 1540 C CA . SER A 1 194 ? 18.217 4.648 -24.369 1.00 95.25 194 SER A CA 1
ATOM 1541 C C . SER A 1 194 ? 17.254 5.310 -23.385 1.00 95.25 194 SER A C 1
ATOM 1543 O O . SER A 1 194 ? 17.690 6.112 -22.560 1.00 95.25 194 SER A O 1
ATOM 1545 N N . ALA A 1 195 ? 15.973 4.928 -23.391 1.00 96.94 195 ALA A N 1
ATOM 1546 C CA . ALA A 1 195 ? 14.991 5.475 -22.457 1.00 96.94 195 ALA A CA 1
ATOM 1547 C C . ALA A 1 195 ? 15.341 5.165 -20.990 1.00 96.94 195 ALA A C 1
ATOM 1549 O O . ALA A 1 195 ? 15.203 6.029 -20.120 1.00 96.94 195 ALA A O 1
ATOM 1550 N N . CYS A 1 196 ? 15.825 3.954 -20.698 1.00 96.94 196 CYS A N 1
ATOM 1551 C CA . CYS A 1 196 ? 16.286 3.583 -19.363 1.00 96.94 196 CYS A CA 1
ATOM 1552 C C . CYS A 1 196 ? 17.511 4.403 -18.938 1.00 96.94 196 CYS A C 1
ATOM 1554 O O . CYS A 1 196 ? 17.543 4.903 -17.814 1.00 96.94 196 CYS A O 1
ATOM 1556 N N . PHE A 1 197 ? 18.488 4.591 -19.827 1.00 96.88 197 PHE A N 1
ATOM 1557 C CA . PHE A 1 197 ? 19.682 5.387 -19.542 1.00 96.88 197 PHE A CA 1
ATOM 1558 C C . PHE A 1 197 ? 19.343 6.862 -19.278 1.00 96.88 197 PHE A C 1
ATOM 1560 O O . PHE A 1 197 ? 19.794 7.441 -18.288 1.00 96.88 197 PHE A O 1
ATOM 1567 N N . GLU A 1 198 ? 18.486 7.458 -20.109 1.00 97.50 198 GLU A N 1
ATOM 1568 C CA . GLU A 1 198 ? 17.981 8.818 -19.901 1.00 97.50 198 GLU A CA 1
ATOM 1569 C C . GLU A 1 198 ? 17.234 8.946 -18.570 1.00 97.50 198 GLU A C 1
ATOM 1571 O O . GLU A 1 198 ? 17.449 9.909 -17.831 1.00 97.50 198 GLU A O 1
ATOM 1576 N N . THR A 1 199 ? 16.408 7.952 -18.229 1.00 97.88 199 THR A N 1
ATOM 1577 C CA . THR A 1 199 ? 15.689 7.900 -16.949 1.00 97.88 199 THR A CA 1
ATOM 1578 C C . THR A 1 199 ? 16.666 7.911 -15.774 1.00 97.88 199 THR A C 1
ATOM 1580 O O . THR A 1 199 ? 16.472 8.693 -14.846 1.00 97.88 199 THR A O 1
ATOM 1583 N N . ILE A 1 200 ? 17.749 7.123 -15.819 1.00 97.62 200 ILE A N 1
ATOM 1584 C CA . ILE A 1 200 ? 18.799 7.148 -14.784 1.00 97.62 200 ILE A CA 1
ATOM 1585 C C . ILE A 1 200 ? 19.381 8.562 -14.649 1.00 97.62 200 ILE A C 1
ATOM 1587 O O . ILE A 1 200 ? 19.479 9.078 -13.536 1.00 97.62 200 ILE A O 1
ATOM 1591 N N . GLY A 1 201 ? 19.715 9.218 -15.765 1.00 96.56 201 GLY A N 1
ATOM 1592 C CA . GLY A 1 201 ? 20.230 10.590 -15.756 1.00 96.56 201 GLY A CA 1
ATOM 1593 C C . GLY A 1 201 ? 19.258 11.595 -15.124 1.00 96.56 201 GLY A C 1
ATOM 1594 O O . GLY A 1 201 ? 19.666 12.426 -14.310 1.00 96.56 201 GLY A O 1
ATOM 1595 N N . GLN A 1 202 ? 17.964 11.493 -15.438 1.00 95.88 202 GLN A N 1
ATOM 1596 C CA . GLN A 1 202 ? 16.932 12.337 -14.827 1.00 95.88 202 GLN A CA 1
ATOM 1597 C C . GLN A 1 202 ? 16.764 12.052 -13.333 1.00 95.88 202 GLN A C 1
ATOM 1599 O O . GLN A 1 202 ?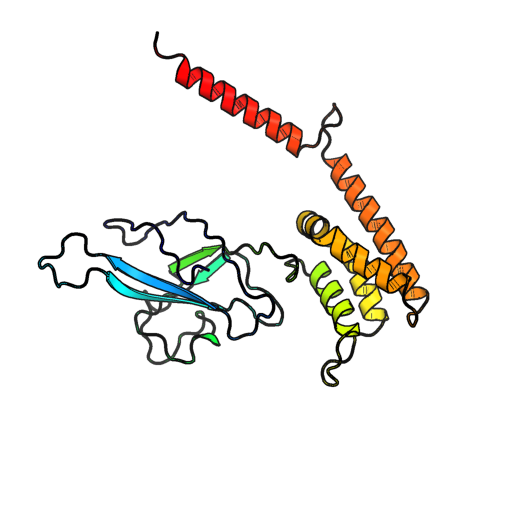 16.634 12.993 -12.556 1.00 95.88 202 GLN A O 1
ATOM 1604 N N . LEU A 1 203 ? 16.814 10.788 -12.905 1.00 94.81 203 LEU A N 1
ATOM 1605 C CA . LEU A 1 203 ? 16.739 10.433 -11.487 1.00 94.81 203 LEU A CA 1
ATOM 1606 C C . LEU A 1 203 ? 17.921 10.998 -10.703 1.00 94.81 203 LEU A C 1
ATOM 1608 O O . LEU A 1 203 ? 17.711 11.597 -9.653 1.00 94.81 203 LEU A O 1
ATOM 1612 N N . VAL A 1 204 ? 19.142 10.897 -11.239 1.00 92.62 204 VAL A N 1
ATOM 1613 C CA . VAL A 1 204 ? 20.330 11.518 -10.633 1.00 92.62 204 VAL A CA 1
ATOM 1614 C C . VAL A 1 204 ? 20.134 13.027 -10.511 1.00 92.62 204 VAL A C 1
ATOM 1616 O O . VAL A 1 204 ? 20.335 13.577 -9.432 1.00 92.62 204 VAL A O 1
ATOM 1619 N N . LYS A 1 205 ? 19.661 13.691 -11.574 1.00 90.62 205 LYS A N 1
ATOM 1620 C CA . LYS A 1 205 ? 19.358 15.126 -11.542 1.00 90.62 205 LYS A CA 1
ATOM 1621 C C . LYS A 1 205 ? 18.315 15.471 -10.475 1.00 90.62 205 LYS A C 1
ATOM 1623 O O . LYS A 1 205 ? 18.520 16.427 -9.735 1.00 90.62 205 LYS A O 1
ATOM 1628 N N . ILE A 1 206 ? 17.223 14.709 -10.374 1.00 89.25 206 ILE A N 1
ATOM 1629 C CA . ILE A 1 206 ? 16.183 14.912 -9.356 1.00 89.25 206 ILE A CA 1
ATOM 1630 C C . ILE A 1 206 ? 16.777 14.738 -7.955 1.00 89.25 206 ILE A C 1
ATOM 1632 O O . ILE A 1 206 ? 16.569 15.600 -7.108 1.00 89.25 206 ILE A O 1
ATOM 1636 N N . CYS A 1 207 ? 17.560 13.682 -7.710 1.00 86.25 207 CYS A N 1
ATOM 1637 C CA . CYS A 1 207 ? 18.241 13.475 -6.432 1.00 86.25 207 CYS A CA 1
ATOM 1638 C C . CYS A 1 207 ? 19.165 14.648 -6.082 1.00 86.25 207 CYS A C 1
ATOM 1640 O O . CYS A 1 207 ? 19.098 15.155 -4.965 1.00 86.25 207 CYS A O 1
ATOM 1642 N N . THR A 1 208 ? 19.985 15.116 -7.027 1.00 84.88 208 THR A N 1
ATOM 1643 C CA . THR A 1 208 ? 20.852 16.287 -6.832 1.00 84.88 208 THR A CA 1
ATOM 1644 C C . THR A 1 208 ? 20.031 17.534 -6.515 1.00 84.88 208 THR A C 1
ATOM 1646 O O . THR A 1 208 ? 20.302 18.210 -5.530 1.00 84.88 208 THR A O 1
ATOM 1649 N N . MET A 1 209 ? 18.962 17.799 -7.270 1.00 84.44 209 MET A N 1
ATOM 1650 C CA . MET A 1 209 ? 18.088 18.946 -7.019 1.00 84.44 209 MET A CA 1
ATOM 1651 C C . MET A 1 209 ? 17.384 18.869 -5.662 1.00 84.44 209 MET A C 1
ATOM 1653 O O . MET A 1 209 ? 17.241 19.896 -5.007 1.00 84.44 209 MET A O 1
ATOM 1657 N N . LEU A 1 210 ? 16.946 17.689 -5.220 1.00 79.88 210 LEU A N 1
ATOM 1658 C CA . LEU A 1 210 ? 16.333 17.504 -3.900 1.00 79.88 210 LEU A CA 1
ATOM 1659 C C . LEU A 1 210 ? 17.337 17.758 -2.767 1.00 79.88 210 LEU A C 1
ATOM 1661 O O . LEU A 1 210 ? 16.965 18.309 -1.732 1.00 79.88 210 LEU A O 1
ATOM 1665 N N . LEU A 1 211 ? 18.605 17.392 -2.971 1.00 72.56 211 LEU A N 1
ATOM 1666 C CA . LEU A 1 211 ? 19.684 17.695 -2.032 1.00 72.56 211 LEU A CA 1
ATOM 1667 C C . LEU A 1 211 ? 19.991 19.201 -1.997 1.00 72.56 211 LEU A C 1
ATOM 1669 O O . LEU A 1 211 ? 20.103 19.761 -0.907 1.00 72.56 211 LEU A O 1
ATOM 1673 N N . ASP A 1 212 ? 20.052 19.856 -3.159 1.00 69.81 212 ASP A N 1
ATOM 1674 C CA . ASP A 1 212 ? 20.421 21.273 -3.294 1.00 69.81 212 ASP A CA 1
ATOM 1675 C C . ASP A 1 212 ? 19.294 22.241 -2.892 1.00 69.81 212 ASP A C 1
ATOM 1677 O O . ASP A 1 212 ? 19.544 23.288 -2.293 1.00 69.81 212 ASP A O 1
ATOM 1681 N N . SER A 1 213 ? 18.031 21.893 -3.164 1.00 63.91 213 SER A N 1
ATOM 1682 C CA . SER A 1 213 ? 16.863 22.758 -2.896 1.00 63.91 213 SER A CA 1
ATOM 1683 C C . SER A 1 213 ? 16.536 22.893 -1.408 1.00 63.91 213 SER A C 1
ATOM 1685 O O . SER A 1 213 ? 15.683 23.687 -1.018 1.00 63.91 213 SER A O 1
ATOM 1687 N N . CYS A 1 214 ? 17.190 22.104 -0.564 1.00 59.00 214 CYS A N 1
ATOM 1688 C CA . CYS A 1 214 ? 16.998 22.103 0.875 1.00 59.00 214 CYS A CA 1
ATOM 1689 C C . CYS A 1 214 ? 18.236 22.609 1.611 1.00 59.00 214 CYS A C 1
ATOM 1691 O O . CYS A 1 214 ? 18.411 22.254 2.765 1.00 59.00 214 CYS A O 1
ATOM 1693 N N . LEU A 1 215 ? 19.113 23.398 0.994 1.00 66.81 215 LEU A N 1
ATOM 1694 C CA . LEU A 1 215 ? 20.297 23.907 1.683 1.00 66.81 215 LEU A CA 1
ATOM 1695 C C . LEU A 1 215 ? 20.044 25.294 2.284 1.00 66.81 215 LEU A C 1
ATOM 1697 O O . LEU A 1 215 ? 19.532 26.194 1.622 1.00 66.81 215 LEU A O 1
ATOM 1701 N N . ASP A 1 216 ? 20.409 25.480 3.553 1.00 70.69 216 ASP A N 1
ATOM 1702 C CA . ASP A 1 216 ? 20.493 26.821 4.131 1.00 70.69 216 ASP A CA 1
ATOM 1703 C C . ASP A 1 216 ? 21.720 27.587 3.601 1.00 70.69 216 ASP A C 1
ATOM 1705 O O . ASP A 1 216 ? 22.546 27.051 2.863 1.00 70.69 216 ASP A O 1
ATOM 1709 N N . MET A 1 217 ? 21.875 28.853 4.005 1.00 69.94 217 MET A N 1
ATOM 1710 C CA . MET A 1 217 ? 22.999 29.714 3.593 1.00 69.94 217 MET A CA 1
ATOM 1711 C C . MET A 1 217 ? 24.394 29.146 3.927 1.00 69.94 217 MET A C 1
ATOM 1713 O O . MET A 1 217 ? 25.399 29.695 3.482 1.00 69.94 217 MET A O 1
ATOM 1717 N N . HIS A 1 218 ? 24.471 28.074 4.720 1.00 75.19 218 HIS A N 1
ATOM 1718 C CA . HIS A 1 218 ? 25.703 27.384 5.090 1.00 75.19 218 HIS A CA 1
ATOM 1719 C C . HIS A 1 218 ? 25.857 26.023 4.393 1.00 75.19 218 HIS A C 1
ATOM 1721 O O . HIS A 1 218 ? 26.731 25.247 4.777 1.00 75.19 218 HIS A O 1
ATOM 1727 N N . GLY A 1 219 ? 25.016 25.707 3.403 1.00 69.75 219 GLY A N 1
ATOM 1728 C CA . GLY A 1 219 ? 25.077 24.446 2.667 1.00 69.75 219 GLY A CA 1
ATOM 1729 C C . GLY A 1 219 ? 24.571 23.242 3.466 1.00 69.75 219 GLY A C 1
ATOM 1730 O O . GLY A 1 219 ? 24.948 22.111 3.167 1.00 69.75 219 GLY A O 1
ATOM 1731 N N . ARG A 1 220 ? 23.759 23.447 4.513 1.00 70.81 220 ARG A N 1
ATOM 1732 C CA . ARG A 1 220 ? 23.215 22.350 5.333 1.00 70.81 220 ARG A CA 1
ATOM 1733 C C . ARG A 1 220 ? 21.804 22.003 4.889 1.00 70.81 220 ARG A C 1
ATOM 1735 O O . ARG A 1 220 ? 20.979 22.901 4.764 1.00 70.81 220 ARG A O 1
ATOM 1742 N N . SER A 1 221 ? 21.506 20.708 4.771 1.00 68.94 221 SER A N 1
ATOM 1743 C CA . SER A 1 221 ? 20.146 20.216 4.509 1.00 68.94 221 SER A CA 1
ATOM 1744 C C . SER A 1 221 ? 19.125 20.773 5.515 1.00 68.94 221 SER A C 1
ATOM 1746 O O . SER A 1 221 ? 19.405 20.871 6.710 1.00 68.94 221 SER A O 1
ATOM 1748 N N . ALA A 1 222 ? 17.913 21.071 5.054 1.00 69.19 222 ALA A N 1
ATOM 1749 C CA . ALA A 1 222 ? 16.801 21.607 5.825 1.00 69.19 222 ALA A CA 1
ATOM 1750 C C . ALA A 1 222 ? 16.388 20.651 6.945 1.00 69.19 222 ALA A C 1
ATOM 1752 O O . ALA A 1 222 ? 15.973 21.101 8.011 1.00 69.19 222 ALA A O 1
ATOM 1753 N N . LEU A 1 223 ? 16.583 19.344 6.745 1.00 66.81 223 LEU A N 1
ATOM 1754 C CA . LEU A 1 223 ? 16.401 18.331 7.779 1.00 66.81 223 LEU A CA 1
ATOM 1755 C C . LEU A 1 223 ? 17.425 18.508 8.911 1.00 66.81 223 LEU A C 1
ATOM 1757 O O . LEU A 1 223 ? 17.053 18.545 10.080 1.00 66.81 223 LEU A O 1
ATOM 1761 N N . LEU A 1 224 ? 18.706 18.687 8.570 1.00 67.50 224 LEU A N 1
ATOM 1762 C CA . LEU A 1 224 ? 19.777 18.945 9.536 1.00 67.50 224 LEU A CA 1
ATOM 1763 C C . LEU A 1 224 ? 19.583 20.300 10.234 1.00 67.50 224 LEU A C 1
ATOM 1765 O O . LEU A 1 224 ? 19.764 20.404 11.445 1.00 67.50 224 LEU A O 1
ATOM 1769 N N . SER A 1 225 ? 19.172 21.328 9.490 1.00 70.50 225 SER A N 1
ATOM 1770 C CA . SER A 1 225 ? 18.876 22.656 10.031 1.00 70.50 225 SER A CA 1
ATOM 1771 C C . SER A 1 225 ? 17.685 22.615 11.000 1.00 70.50 225 SER A C 1
ATOM 1773 O O . SER A 1 225 ? 17.786 23.117 12.122 1.00 70.50 225 SER A O 1
ATOM 1775 N N . SER A 1 226 ? 16.605 21.915 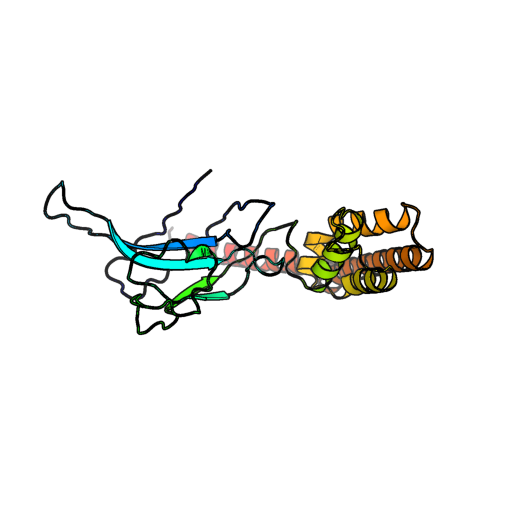10.633 1.00 72.88 226 SER A N 1
ATOM 1776 C CA . SER A 1 226 ? 15.431 21.688 11.488 1.00 72.88 226 SER A CA 1
ATOM 1777 C C . SER A 1 226 ? 15.787 20.871 12.724 1.00 72.88 226 SER A C 1
ATOM 1779 O O . SER A 1 226 ? 15.432 21.261 13.832 1.00 72.88 226 SER A O 1
ATOM 1781 N N . TYR A 1 227 ? 16.550 19.788 12.570 1.00 73.06 227 TYR A N 1
ATOM 1782 C CA . TYR A 1 227 ? 17.037 18.994 13.694 1.00 73.06 227 TYR A CA 1
ATOM 1783 C C . TYR A 1 227 ? 17.849 19.853 14.670 1.00 73.06 227 TYR A C 1
ATOM 1785 O O . TYR A 1 227 ? 17.547 19.871 15.857 1.00 73.06 227 TYR A O 1
ATOM 1793 N N . ILE A 1 228 ? 18.822 20.637 14.190 1.00 78.25 228 ILE A N 1
ATOM 1794 C CA . ILE A 1 228 ? 19.610 21.546 15.038 1.00 78.25 228 ILE A CA 1
ATOM 1795 C C . ILE A 1 228 ? 18.704 22.573 15.729 1.00 78.25 228 ILE A C 1
ATOM 1797 O O . ILE A 1 228 ? 18.906 22.867 16.910 1.00 78.25 228 ILE A O 1
ATOM 1801 N N . HIS A 1 229 ? 17.725 23.132 15.016 1.00 77.12 229 HIS A N 1
ATOM 1802 C CA . HIS A 1 229 ? 16.791 24.119 15.549 1.00 77.12 229 HIS A CA 1
ATOM 1803 C C . HIS A 1 229 ? 15.923 23.532 16.671 1.00 77.12 229 HIS A C 1
ATOM 1805 O O . HIS A 1 229 ? 15.956 24.033 17.797 1.00 77.12 229 HIS A O 1
ATOM 1811 N N . TYR A 1 230 ? 15.218 22.433 16.402 1.00 74.88 230 TYR A N 1
ATOM 1812 C CA . TYR A 1 230 ? 14.336 21.780 17.368 1.00 74.88 230 TYR A CA 1
ATOM 1813 C C . TYR A 1 230 ? 15.107 21.137 18.521 1.00 74.88 230 TYR A C 1
ATOM 1815 O O . TYR A 1 230 ? 14.692 21.272 19.669 1.00 74.88 230 TYR A O 1
ATOM 1823 N N . PHE A 1 231 ? 16.275 20.542 18.269 1.00 73.25 231 PHE A N 1
ATOM 1824 C CA . PHE A 1 231 ? 17.146 20.024 19.324 1.00 73.25 231 PHE A CA 1
ATOM 1825 C C . PHE A 1 231 ? 17.639 21.149 20.247 1.00 73.25 231 PHE A C 1
ATOM 1827 O O . PHE A 1 231 ? 17.588 21.023 21.471 1.00 73.25 231 PHE A O 1
ATOM 1834 N N . LYS A 1 232 ? 18.049 22.305 19.699 1.00 67.44 232 LYS A N 1
ATOM 1835 C CA . LYS A 1 232 ? 18.431 23.474 20.514 1.00 67.44 232 LYS A CA 1
ATOM 1836 C C . LYS A 1 232 ? 17.254 24.051 21.303 1.00 67.44 232 LYS A C 1
ATOM 1838 O O . LYS A 1 232 ? 17.463 24.504 22.428 1.00 67.44 232 LYS A O 1
ATOM 1843 N N . ILE A 1 233 ? 16.045 24.057 20.744 1.00 64.44 233 ILE A N 1
ATOM 1844 C CA . ILE A 1 233 ? 14.834 24.509 21.446 1.00 64.44 233 ILE A CA 1
ATOM 1845 C C . ILE A 1 233 ? 14.476 23.547 22.580 1.00 64.44 233 ILE A C 1
ATOM 1847 O O . ILE A 1 233 ? 14.291 24.003 23.708 1.00 64.44 233 ILE A O 1
ATOM 1851 N N . ALA A 1 234 ? 14.463 22.239 22.319 1.00 59.41 234 ALA A N 1
ATOM 1852 C CA . ALA A 1 234 ? 14.230 21.212 23.330 1.00 59.41 234 ALA A CA 1
ATOM 1853 C C . ALA A 1 234 ? 15.232 21.340 24.489 1.00 59.41 234 ALA A C 1
ATOM 1855 O O . ALA A 1 234 ? 14.836 21.373 25.651 1.00 59.41 234 ALA A O 1
ATOM 1856 N N . MET A 1 235 ? 16.516 21.557 24.186 1.00 55.09 235 MET A N 1
ATOM 1857 C CA . MET A 1 235 ? 17.565 21.774 25.192 1.00 55.09 235 MET A CA 1
ATOM 1858 C C . MET A 1 235 ? 17.404 23.089 25.978 1.00 55.09 235 MET A C 1
ATOM 1860 O O . MET A 1 235 ? 17.744 23.148 27.162 1.00 55.09 235 MET A O 1
ATOM 1864 N N . LYS A 1 236 ? 16.876 24.158 25.363 1.00 57.06 236 LYS A N 1
ATOM 1865 C CA . LYS A 1 236 ? 16.566 25.421 26.062 1.00 57.06 236 LYS A CA 1
ATOM 1866 C C . LYS A 1 236 ? 15.335 25.300 26.968 1.00 57.06 236 LYS A C 1
ATOM 1868 O O . LYS A 1 236 ? 15.340 25.878 28.053 1.00 57.06 236 LYS A O 1
ATOM 1873 N N . GLY A 1 237 ? 14.315 24.544 26.556 1.00 53.06 237 GLY A N 1
ATOM 1874 C CA . GLY A 1 237 ? 13.154 24.210 27.389 1.00 53.06 237 GLY A CA 1
ATOM 1875 C C . GLY A 1 237 ? 13.539 23.339 28.588 1.00 53.06 237 GLY A C 1
ATOM 1876 O O . GLY A 1 237 ? 13.139 23.626 29.715 1.00 53.06 237 GLY A O 1
ATOM 1877 N N . TRP A 1 238 ? 14.422 22.360 28.369 1.00 47.09 238 TRP A N 1
ATOM 1878 C CA . TRP A 1 238 ? 14.961 21.491 29.419 1.00 47.09 238 TRP A CA 1
ATOM 1879 C C . TRP A 1 238 ? 15.759 22.279 30.469 1.00 47.09 238 TRP A C 1
ATOM 1881 O O . TRP A 1 238 ? 15.587 22.075 31.667 1.00 47.09 238 TRP A O 1
ATOM 1891 N N . ARG A 1 239 ? 16.571 23.261 30.052 1.00 48.69 239 ARG A N 1
ATOM 1892 C CA . ARG A 1 239 ? 17.294 24.136 30.993 1.00 48.69 239 ARG A CA 1
ATOM 1893 C C . ARG A 1 239 ? 16.377 25.033 31.831 1.00 48.69 239 ARG A C 1
ATOM 1895 O O . ARG A 1 239 ? 16.740 25.338 32.958 1.00 48.69 239 ARG A O 1
ATOM 1902 N N . LYS A 1 240 ? 15.199 25.431 31.335 1.00 48.69 240 LYS A N 1
ATOM 1903 C CA . LYS A 1 240 ? 14.210 26.164 32.151 1.00 48.69 240 LYS A CA 1
ATOM 1904 C C . LYS A 1 240 ? 13.503 25.263 33.166 1.00 48.69 240 LYS A C 1
ATOM 1906 O O . LYS A 1 240 ? 13.248 25.715 34.273 1.00 48.69 240 LYS A O 1
ATOM 1911 N N . LEU A 1 241 ? 13.243 24.000 32.823 1.00 45.47 241 LEU A N 1
ATOM 1912 C CA . LEU A 1 241 ? 12.637 23.023 33.739 1.00 45.47 241 LEU A CA 1
ATOM 1913 C C . LEU A 1 241 ? 13.591 22.566 34.855 1.00 45.47 241 LEU A C 1
ATOM 1915 O O . LEU A 1 241 ? 13.133 22.248 35.944 1.00 45.47 241 LEU A O 1
ATOM 1919 N N . PHE A 1 242 ? 14.905 22.579 34.614 1.00 44.06 242 PHE A N 1
ATOM 1920 C CA . PHE A 1 242 ? 15.921 22.156 35.59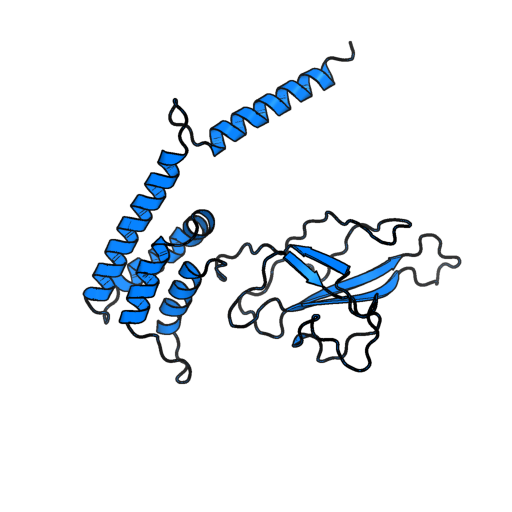1 1.00 44.06 242 PHE A CA 1
ATOM 1921 C C . PHE A 1 242 ? 16.636 23.316 36.302 1.00 44.06 242 PHE A C 1
ATOM 1923 O O . PHE A 1 242 ? 17.556 23.076 37.075 1.00 44.06 242 PHE A O 1
ATOM 1930 N N . SER A 1 243 ? 16.225 24.567 36.064 1.00 44.62 243 SER A N 1
ATOM 1931 C CA . SER A 1 243 ? 16.772 25.741 36.765 1.00 44.62 243 SER A CA 1
ATOM 1932 C C . SER A 1 243 ? 15.823 26.325 37.821 1.00 44.62 243 SER A C 1
ATOM 1934 O O . SER A 1 243 ? 16.141 27.357 38.406 1.00 44.62 243 SER A O 1
ATOM 1936 N N . CYS A 1 244 ? 14.691 25.671 38.101 1.00 46.62 244 CYS A N 1
ATOM 1937 C CA . CYS A 1 244 ? 13.907 25.904 39.314 1.00 46.62 244 CYS A CA 1
ATOM 1938 C C . CYS A 1 244 ? 14.179 24.763 40.295 1.00 46.62 244 CYS A C 1
ATOM 1940 O O . CYS A 1 244 ? 13.560 23.709 40.187 1.00 46.62 244 CYS A O 1
ATOM 1942 N N . ASN A 1 245 ? 15.142 25.002 41.186 1.00 42.56 245 ASN A N 1
ATOM 1943 C CA . ASN A 1 245 ? 15.387 24.398 42.505 1.00 42.56 245 ASN A CA 1
ATOM 1944 C C . ASN A 1 245 ? 16.895 24.246 42.717 1.00 42.56 245 ASN A C 1
ATOM 1946 O O . ASN A 1 245 ? 17.437 23.159 42.549 1.00 42.56 245 ASN A O 1
ATOM 1950 N N . TYR A 1 246 ? 17.538 25.358 43.069 1.00 41.09 246 TYR A N 1
ATOM 1951 C CA . TYR A 1 246 ? 18.437 25.458 44.219 1.00 41.09 246 TYR A CA 1
ATOM 1952 C C . TYR A 1 246 ? 18.311 26.868 44.791 1.00 41.09 246 TYR A C 1
ATOM 1954 O O . TYR A 1 246 ? 18.228 27.814 43.973 1.00 41.09 246 TYR A O 1
#